Protein AF-A0A7S4PZ08-F1 (afdb_monomer_lite)

Sequence (245 aa):
EAKLDRAKHELSIAEAELERAQTQVVELDKQLQEAIRKKTLLEANAQAMKRRMDAANRLLNGLSGENARWTEDAKNFATRRLRLVGDVALACGFVTYCGPFNSEFRDRLNFELFLNDVHKRQLPASERVNLVEFLVDEGTIGEWSLQGLPNDDLSIQNGIMVTRSSRFPLMIDPQGQALTWIKSKESERISRDPVACVTTLSNKMLKDQLDSTMSQGLCLIIENVENSVDPILDPVLEKAVVKKG

Organism: NCBI:txid311494

Secondary structure (DSSP, 8-state):
-HHHHHHHHHHHHHHHHHHHHHHHHHHHHHHHHHHHHHHHHHHHHHHHHHHHHHHHHHHHHHHHHHHHHHHHHHHHHHHHHHHHHHHHHHHHHHHHHSTTS-HHHHHIIIIIIIHHHHHHTT----SS--HHHHH--HHHHHHHHHTT---SHHHHHHHHHHHH-SSPPPP--TTSHHHHHHHHHTHHHHHH-HHHHEEETT-TTHHHHHHHHHHHT---EEES--S---GGGHHHHTT------

pLDDT: mean 90.89, std 5.92, range [55.06, 97.0]

Foldseek 3Di:
DVVVVVVVVVVVVVVVVVVVVVVVVVVVVVVVVVVVVVVVVVVVVVVVVVVVVVVVVVVCVVCVVVVVVVVVVVVVVVLCVQQVVLLVQLLCCLLPPVQVDDPVVSCCCRQVNSLVVCVVVVRRHDNDDPSLVVQDDPVVLVVLVVLQQDNDPRSSSNVSSCVVPPFHDDDDCPPCRVVSSVCSVQVVLCVVPVPLAEEEQPDPCVVVSVVVCVVVVGHHDYPPDDDDDDCVCVCVRVVVDDDDD

InterPro domains:
  IPR024743 Dynein heavy chain, coiled coil stalk [PF12777] (2-109)
  IPR026983 Dynein heavy chain [PTHR10676] (1-244)
  IPR027417 P-loop containing nucleoside triphosphate hydrolase [G3DSA:3.40.50.300] (133-245)
  IPR035706 Dynein heavy chain, ATP-binding dynein motor region [PF12781] (143-244)

Radius of gyration: 43.52 Å; chains: 1; bounding box: 67×46×144 Å

Structure (mmCIF, N/CA/C/O backbone):
data_AF-A0A7S4PZ08-F1
#
_entry.id   AF-A0A7S4PZ08-F1
#
loop_
_atom_site.group_PDB
_atom_site.id
_atom_site.type_symbol
_atom_site.label_atom_id
_atom_site.label_alt_id
_atom_site.label_comp_id
_atom_site.label_asym_id
_atom_site.label_entity_id
_atom_site.label_seq_id
_atom_site.pdbx_PDB_ins_code
_atom_site.Cartn_x
_atom_site.Cartn_y
_atom_site.Cartn_z
_atom_site.occupancy
_atom_site.B_iso_or_equiv
_atom_site.auth_seq_id
_atom_site.auth_comp_id
_atom_site.auth_asym_id
_atom_site.auth_atom_id
_atom_site.pdbx_PDB_model_num
ATOM 1 N N . GLU A 1 1 ? -34.603 -11.349 116.285 1.00 55.06 1 GLU A N 1
ATOM 2 C CA . GLU A 1 1 ? -34.383 -12.338 115.204 1.00 55.06 1 GLU A CA 1
ATOM 3 C C . GLU A 1 1 ? -35.383 -12.203 114.055 1.00 55.06 1 GLU A C 1
ATOM 5 O O . GLU A 1 1 ? -34.948 -11.864 112.967 1.00 55.06 1 GLU A O 1
ATOM 10 N N . ALA A 1 2 ? -36.702 -12.278 114.274 1.00 65.25 2 ALA A N 1
ATOM 11 C CA . ALA A 1 2 ? -37.706 -12.255 113.189 1.00 65.25 2 ALA A CA 1
ATOM 12 C C . ALA A 1 2 ? -37.692 -11.041 112.217 1.00 65.25 2 ALA A C 1
ATOM 14 O O . ALA A 1 2 ? -38.070 -11.179 111.056 1.00 65.25 2 ALA A O 1
ATOM 15 N N . LYS A 1 3 ? -37.267 -9.843 112.656 1.00 65.75 3 LYS A N 1
ATOM 16 C CA . LYS A 1 3 ? -37.097 -8.665 111.770 1.00 65.75 3 LYS A CA 1
ATOM 17 C C . LYS A 1 3 ? -35.874 -8.780 110.850 1.00 65.75 3 LYS A C 1
ATOM 19 O O . LYS A 1 3 ? -35.902 -8.253 109.745 1.00 65.75 3 LYS A O 1
ATOM 24 N N . LEU A 1 4 ? -34.823 -9.460 111.310 1.00 69.25 4 LEU A N 1
ATOM 25 C CA . LEU A 1 4 ? -33.589 -9.666 110.554 1.00 69.25 4 LEU A CA 1
ATOM 26 C C . LEU A 1 4 ? -33.823 -10.678 109.423 1.00 69.25 4 LEU A C 1
ATOM 28 O O . LEU A 1 4 ? -33.353 -10.463 108.314 1.00 69.25 4 LEU A O 1
ATOM 32 N N . ASP A 1 5 ? -34.601 -11.731 109.684 1.00 73.62 5 ASP A N 1
ATOM 33 C CA . ASP A 1 5 ? -34.903 -12.763 108.684 1.00 73.62 5 ASP A CA 1
ATOM 34 C C . ASP A 1 5 ? -35.826 -12.263 107.567 1.00 73.62 5 ASP A C 1
ATOM 36 O O . ASP A 1 5 ? -35.613 -12.602 106.407 1.00 73.62 5 ASP A O 1
ATOM 40 N N . ARG A 1 6 ? -36.800 -11.393 107.875 1.00 75.44 6 ARG A N 1
ATOM 41 C CA . ARG A 1 6 ? -37.624 -10.744 106.836 1.00 75.44 6 ARG A CA 1
ATOM 42 C C . ARG A 1 6 ? -36.801 -9.823 105.939 1.00 75.44 6 ARG A C 1
ATOM 44 O O . ARG A 1 6 ? -36.918 -9.917 104.725 1.00 75.44 6 ARG A O 1
ATOM 51 N N . ALA A 1 7 ? -35.927 -9.003 106.525 1.00 75.19 7 ALA A N 1
ATOM 52 C CA . ALA A 1 7 ? -35.038 -8.129 105.762 1.00 75.19 7 ALA A CA 1
ATOM 53 C C . ALA A 1 7 ? -34.032 -8.926 104.909 1.00 75.19 7 ALA A C 1
ATOM 55 O O . ALA A 1 7 ? -33.753 -8.539 103.782 1.00 75.19 7 ALA A O 1
ATOM 56 N N . LYS A 1 8 ? -33.529 -10.069 105.404 1.00 77.81 8 LYS A N 1
ATOM 57 C CA . LYS A 1 8 ? -32.686 -10.995 104.623 1.00 77.81 8 LYS A CA 1
ATOM 58 C C . LYS A 1 8 ? -33.445 -11.660 103.471 1.00 77.81 8 LYS A C 1
ATOM 60 O O . LYS A 1 8 ? -32.866 -11.877 102.413 1.00 77.81 8 LYS A O 1
ATOM 65 N N . HIS A 1 9 ? -34.723 -11.983 103.665 1.00 80.25 9 HIS A N 1
ATOM 66 C CA . HIS A 1 9 ? -35.555 -12.568 102.616 1.00 80.25 9 HIS A CA 1
ATOM 67 C C . HIS A 1 9 ? -35.897 -11.550 101.517 1.00 80.25 9 HIS A C 1
ATOM 69 O O . HIS A 1 9 ? -35.754 -11.861 100.340 1.00 80.25 9 HIS A O 1
ATOM 75 N N . GLU A 1 10 ? -36.272 -10.323 101.890 1.00 80.38 10 GLU A N 1
ATOM 76 C CA . GLU A 1 10 ? -36.488 -9.222 100.939 1.00 80.38 10 GLU A CA 1
ATOM 77 C C . GLU A 1 10 ? -35.202 -8.852 100.186 1.00 80.38 10 GLU A C 1
ATOM 79 O O . GLU A 1 10 ? -35.250 -8.646 98.975 1.00 80.38 10 GLU A O 1
ATOM 84 N N . LEU A 1 11 ? -34.049 -8.849 100.868 1.00 79.12 11 LEU A N 1
ATOM 85 C CA . LEU A 1 11 ? -32.740 -8.657 100.239 1.00 79.12 11 LEU A CA 1
ATOM 86 C C . LEU A 1 11 ? -32.467 -9.740 99.184 1.00 79.12 11 LEU A C 1
ATOM 88 O O . LEU A 1 11 ? -32.119 -9.409 98.060 1.00 79.12 11 LEU A O 1
ATOM 92 N N . SER A 1 12 ? -32.708 -11.013 99.510 1.00 82.81 12 SER A N 1
ATOM 93 C CA . SER A 1 12 ? -32.503 -12.132 98.581 1.00 82.81 12 SER A CA 1
ATOM 94 C C . SER A 1 12 ? -33.414 -12.068 97.348 1.00 82.81 12 SER A C 1
ATOM 96 O O . SER A 1 12 ? -32.988 -12.430 96.252 1.00 82.81 12 SER A O 1
ATOM 98 N N . ILE A 1 13 ? -34.657 -11.596 97.498 1.00 84.25 13 ILE A N 1
ATOM 99 C CA . ILE A 1 13 ? -35.584 -11.404 96.372 1.00 84.25 13 ILE A CA 1
ATOM 100 C C . ILE A 1 13 ? -35.108 -10.252 95.479 1.00 84.25 13 ILE A C 1
ATOM 102 O O . ILE A 1 13 ? -35.054 -10.411 94.260 1.00 84.25 13 ILE A O 1
ATOM 106 N N . ALA A 1 14 ? -34.721 -9.121 96.074 1.00 81.69 14 ALA A N 1
ATOM 107 C CA . ALA A 1 14 ? -34.202 -7.972 95.337 1.00 81.69 14 ALA A CA 1
ATOM 108 C C . ALA A 1 14 ? -32.870 -8.288 94.629 1.00 81.69 14 ALA A C 1
ATOM 110 O O . ALA A 1 14 ? -32.665 -7.862 93.495 1.00 81.69 14 ALA A O 1
ATOM 111 N N . GLU A 1 15 ? -31.988 -9.077 95.252 1.00 83.25 15 GLU A N 1
ATOM 112 C CA . GLU A 1 15 ? -30.747 -9.580 94.647 1.00 83.25 15 GLU A CA 1
ATOM 113 C C . GLU A 1 15 ? -31.035 -10.499 93.449 1.00 83.25 15 GLU A C 1
ATOM 115 O O . GLU A 1 15 ? -30.414 -10.344 92.399 1.00 83.25 15 GLU A O 1
ATOM 120 N N . ALA A 1 16 ? -32.028 -11.390 93.548 1.00 85.81 16 ALA A N 1
ATOM 121 C CA . ALA A 1 16 ? -32.428 -12.264 92.443 1.00 85.81 16 ALA A CA 1
ATOM 122 C C . ALA A 1 16 ? -33.079 -11.499 91.271 1.00 85.81 16 ALA A C 1
ATOM 124 O O . ALA A 1 16 ? -32.899 -11.861 90.104 1.00 85.81 16 ALA A O 1
ATOM 125 N N . GLU A 1 17 ? -33.841 -10.436 91.550 1.00 84.94 17 GLU A N 1
ATOM 126 C CA . GLU A 1 17 ? -34.373 -9.541 90.514 1.00 84.94 17 GLU A CA 1
ATOM 127 C C . GLU A 1 17 ? -33.269 -8.713 89.850 1.00 84.94 17 GLU A C 1
ATOM 129 O O . GLU A 1 17 ? -33.262 -8.580 88.622 1.00 84.94 17 GLU A O 1
ATOM 134 N N . LEU A 1 18 ? -32.305 -8.219 90.634 1.00 84.44 18 LEU A N 1
ATOM 135 C CA . LEU A 1 18 ? -31.128 -7.514 90.130 1.00 84.44 18 LEU A CA 1
ATOM 136 C C . LEU A 1 18 ? -30.304 -8.418 89.203 1.00 84.44 18 LEU A C 1
ATOM 138 O O . LEU A 1 18 ? -29.921 -7.987 88.118 1.00 84.44 18 LEU A O 1
ATOM 142 N N . GLU A 1 19 ? -30.092 -9.677 89.588 1.00 87.50 19 GLU A N 1
ATOM 143 C CA . GLU A 1 19 ? -29.338 -10.658 88.804 1.00 87.50 19 GLU A CA 1
ATOM 144 C C . GLU A 1 19 ? -30.058 -11.011 87.488 1.00 87.50 19 GLU A C 1
ATOM 146 O O . GLU A 1 19 ? -29.435 -11.065 86.422 1.00 87.50 19 GLU A O 1
ATOM 151 N N . ARG A 1 20 ? -31.393 -11.154 87.503 1.00 87.19 20 ARG A N 1
ATOM 152 C CA . ARG A 1 20 ? -32.193 -11.324 86.270 1.00 87.19 20 ARG A CA 1
ATOM 153 C C . ARG A 1 20 ? -32.109 -10.115 85.349 1.00 87.19 20 ARG A C 1
ATOM 155 O O . ARG A 1 20 ? -31.928 -10.288 84.142 1.00 87.19 20 ARG A O 1
ATOM 162 N N . ALA A 1 21 ? -32.244 -8.910 85.898 1.00 85.19 21 ALA A N 1
ATOM 163 C CA . ALA A 1 21 ? -32.142 -7.676 85.130 1.00 85.19 21 ALA A CA 1
ATOM 164 C C . ALA A 1 21 ? -30.733 -7.517 84.535 1.00 85.19 21 ALA A C 1
ATOM 166 O O . ALA A 1 21 ? -30.601 -7.212 83.353 1.00 85.19 21 ALA A O 1
ATOM 167 N N . GLN A 1 22 ? -29.680 -7.813 85.303 1.00 85.06 22 GLN A N 1
ATOM 168 C CA . GLN A 1 22 ? -28.294 -7.819 84.823 1.00 85.06 22 GLN A CA 1
ATOM 169 C C . GLN A 1 22 ? -28.082 -8.837 83.698 1.00 85.06 22 GLN A C 1
ATOM 171 O O . GLN A 1 22 ? -27.478 -8.504 82.681 1.00 85.06 22 GLN A O 1
ATOM 176 N N . THR A 1 23 ? -28.639 -10.042 83.825 1.00 89.62 23 THR A N 1
ATOM 177 C CA . THR A 1 23 ? -28.560 -11.074 82.779 1.00 89.62 23 THR A CA 1
ATOM 178 C C . THR A 1 23 ? -29.266 -10.628 81.493 1.00 89.62 23 THR A C 1
ATOM 180 O O . THR A 1 23 ? -28.730 -10.805 80.399 1.00 89.62 23 THR A O 1
ATOM 183 N N . GLN A 1 24 ? -30.439 -9.990 81.603 1.00 89.81 24 GLN A N 1
ATOM 184 C CA . GLN A 1 24 ? -31.142 -9.413 80.450 1.00 89.81 24 GLN A CA 1
ATOM 185 C C . GLN A 1 24 ? -30.365 -8.271 79.796 1.00 89.81 24 GLN A C 1
ATOM 187 O O . GLN A 1 24 ? -30.328 -8.194 78.570 1.00 89.81 24 GLN A O 1
ATOM 192 N N . VAL A 1 25 ? -29.731 -7.402 80.586 1.00 90.44 25 VAL A N 1
ATOM 193 C CA . VAL A 1 25 ? -28.894 -6.314 80.064 1.00 90.44 25 VAL A CA 1
ATOM 194 C C . VAL A 1 25 ? -27.705 -6.875 79.283 1.00 90.44 25 VAL A C 1
ATOM 196 O O . VAL A 1 25 ? -27.426 -6.387 78.194 1.00 90.44 25 VAL A O 1
ATOM 199 N N . VAL A 1 26 ? -27.050 -7.929 79.782 1.00 92.25 26 VAL A N 1
ATOM 200 C CA . VAL A 1 26 ? -25.928 -8.586 79.086 1.00 92.25 26 VAL A CA 1
ATOM 201 C C . VAL A 1 26 ? -26.373 -9.221 77.764 1.00 92.25 26 VAL A C 1
ATOM 203 O O . VAL A 1 26 ? -25.689 -9.081 76.751 1.00 92.25 26 VAL A O 1
ATOM 206 N N . GLU A 1 27 ? -27.526 -9.892 77.742 1.00 92.44 27 GLU A N 1
ATOM 207 C CA . GLU A 1 27 ? -28.056 -10.500 76.515 1.00 92.44 27 GLU A CA 1
ATOM 208 C C . GLU A 1 27 ? -28.482 -9.439 75.485 1.00 92.44 27 GLU A C 1
ATOM 210 O O . GLU A 1 27 ? -28.165 -9.558 74.300 1.00 92.44 27 GLU A O 1
ATOM 215 N N . LEU A 1 28 ? -29.141 -8.363 75.925 1.00 91.69 28 LEU A N 1
ATOM 216 C CA . LEU A 1 28 ? -29.507 -7.241 75.057 1.00 91.69 28 LEU A CA 1
ATOM 217 C C . LEU A 1 28 ? -28.276 -6.503 74.520 1.00 91.69 28 LEU A C 1
ATOM 219 O O . LEU A 1 28 ? -28.266 -6.134 73.347 1.00 91.69 28 LEU A O 1
ATOM 223 N N . ASP A 1 29 ? -27.230 -6.325 75.331 1.00 92.00 29 ASP A N 1
ATOM 224 C CA . ASP A 1 29 ? -25.968 -5.729 74.882 1.00 92.00 29 ASP A CA 1
ATOM 225 C C . ASP A 1 29 ? -25.295 -6.611 73.822 1.00 92.00 29 ASP A C 1
ATOM 227 O O . ASP A 1 29 ? -24.896 -6.125 72.764 1.00 92.00 29 ASP A O 1
ATOM 231 N N . LYS A 1 30 ? -25.282 -7.934 74.015 1.00 94.38 30 LYS A N 1
ATOM 232 C CA . LYS A 1 30 ? -24.773 -8.879 73.011 1.00 94.38 30 LYS A CA 1
ATOM 233 C C . LYS A 1 30 ? -25.544 -8.790 71.689 1.00 94.38 30 LYS A C 1
ATOM 235 O O . LYS A 1 30 ? -24.930 -8.712 70.622 1.00 94.38 30 LYS A O 1
ATOM 240 N N . GLN A 1 31 ? -26.876 -8.761 71.742 1.00 92.56 31 GLN A N 1
ATOM 241 C CA . GLN A 1 31 ? -27.723 -8.617 70.552 1.00 92.56 31 GLN A CA 1
ATOM 242 C C . GLN A 1 31 ? -27.520 -7.261 69.864 1.00 92.56 31 GLN A C 1
ATOM 244 O O . GLN A 1 31 ? -27.467 -7.193 68.633 1.00 92.56 31 GLN A O 1
ATOM 249 N N . LEU A 1 32 ? -27.348 -6.191 70.643 1.00 93.38 32 LEU A N 1
ATOM 250 C CA . LEU A 1 32 ? -27.043 -4.859 70.135 1.00 93.38 32 LEU A CA 1
ATOM 251 C C . LEU A 1 32 ? -25.688 -4.839 69.416 1.00 93.38 32 LEU A C 1
ATOM 253 O O . LEU A 1 32 ? -25.607 -4.342 68.293 1.00 93.38 32 LEU A O 1
ATOM 257 N N . GLN A 1 33 ? -24.645 -5.432 70.000 1.00 93.69 33 GLN A N 1
ATOM 258 C CA . GLN A 1 33 ? -23.321 -5.542 69.378 1.00 93.69 33 GLN A CA 1
ATOM 259 C C . GLN A 1 33 ? -23.367 -6.355 68.075 1.00 93.69 33 GLN A C 1
ATOM 261 O O . GLN A 1 33 ? -22.777 -5.954 67.066 1.00 93.69 33 GLN A O 1
ATOM 266 N N . GLU A 1 34 ? -24.116 -7.462 68.040 1.00 94.69 34 GLU A N 1
ATOM 267 C CA . GLU A 1 34 ? -24.325 -8.233 66.809 1.00 94.69 34 GLU A CA 1
ATOM 268 C C . GLU A 1 34 ? -25.072 -7.433 65.735 1.00 94.69 34 GLU A C 1
ATOM 270 O O . GLU A 1 34 ? -24.695 -7.474 64.558 1.00 94.69 34 GLU A O 1
ATOM 275 N N . ALA A 1 35 ? -26.114 -6.689 66.114 1.00 93.81 35 ALA A N 1
ATOM 276 C CA . ALA A 1 35 ? -26.872 -5.842 65.200 1.00 93.81 35 ALA A CA 1
ATOM 277 C C . ALA A 1 35 ? -26.014 -4.694 64.646 1.00 93.81 35 ALA A C 1
ATOM 279 O O . ALA A 1 35 ? -26.038 -4.440 63.439 1.00 93.81 35 ALA A O 1
ATOM 280 N N . ILE A 1 36 ? -25.198 -4.053 65.490 1.00 94.75 36 ILE A N 1
ATOM 281 C CA . ILE A 1 36 ? -24.239 -3.019 65.081 1.00 94.75 36 ILE A CA 1
ATOM 282 C C . ILE A 1 36 ? -23.218 -3.605 64.106 1.00 94.75 36 ILE A C 1
ATOM 284 O O . ILE A 1 36 ? -22.987 -3.022 63.048 1.00 94.75 36 ILE A O 1
ATOM 288 N N . ARG A 1 37 ? -22.657 -4.784 64.395 1.00 95.06 37 ARG A N 1
ATOM 289 C CA . ARG A 1 37 ? -21.711 -5.459 63.495 1.00 95.06 37 ARG A CA 1
ATOM 290 C C . ARG A 1 37 ? -22.343 -5.807 62.143 1.00 95.06 37 ARG A C 1
ATOM 292 O O . ARG A 1 37 ? -21.705 -5.648 61.104 1.00 95.06 37 ARG A O 1
ATOM 299 N N . LYS A 1 38 ? -23.588 -6.290 62.131 1.00 94.56 38 LYS A N 1
ATOM 300 C CA . LYS A 1 38 ? -24.319 -6.573 60.883 1.00 94.56 38 LYS A CA 1
ATOM 301 C C . LYS A 1 38 ? -24.577 -5.290 60.094 1.00 94.56 38 LYS A C 1
ATOM 303 O O . LYS A 1 38 ? -24.355 -5.273 58.885 1.00 94.56 38 LYS A O 1
ATOM 308 N N . LYS A 1 39 ? -24.987 -4.213 60.770 1.00 95.31 39 LYS A N 1
ATOM 309 C CA . LYS A 1 39 ? -25.207 -2.898 60.159 1.00 95.31 39 LYS A CA 1
ATOM 310 C C . LYS A 1 39 ? -23.927 -2.356 59.518 1.00 95.31 39 LYS A C 1
ATOM 312 O O . LYS A 1 39 ? -23.956 -2.006 58.343 1.00 95.31 39 LYS A O 1
ATOM 317 N N . THR A 1 40 ? -22.807 -2.341 60.241 1.00 94.69 40 THR A N 1
ATOM 318 C CA . THR A 1 40 ? -21.534 -1.811 59.721 1.00 94.69 40 THR A CA 1
ATOM 319 C C . THR A 1 40 ? -21.012 -2.624 58.538 1.00 94.69 40 THR A C 1
ATOM 321 O O . THR A 1 40 ? -20.528 -2.049 57.564 1.00 94.69 40 THR A O 1
ATOM 324 N N . LEU A 1 41 ? -21.170 -3.952 58.565 1.00 95.62 41 LEU A N 1
ATOM 325 C CA . LEU A 1 41 ? -20.824 -4.814 57.432 1.00 95.62 41 LEU A CA 1
ATOM 326 C C . LEU A 1 41 ? -21.678 -4.504 56.193 1.00 95.62 41 LEU A C 1
ATOM 328 O O . LEU A 1 41 ? -21.150 -4.413 55.084 1.00 95.62 41 LEU A O 1
ATOM 332 N N . LEU A 1 42 ? -22.991 -4.334 56.368 1.00 95.19 42 LEU A N 1
ATOM 333 C CA . LEU A 1 42 ? -23.899 -3.983 55.276 1.00 95.19 42 LEU A CA 1
ATOM 334 C C . LEU A 1 42 ? -23.579 -2.602 54.696 1.00 95.19 42 LEU A C 1
ATOM 336 O O . LEU A 1 42 ? -23.539 -2.454 53.476 1.00 95.19 42 LEU A O 1
ATOM 340 N N . GLU A 1 43 ? -23.288 -1.615 55.544 1.00 95.25 43 GLU A N 1
ATOM 341 C CA . GLU A 1 43 ? -22.875 -0.275 55.116 1.00 95.25 43 GLU A CA 1
ATOM 342 C C . GLU A 1 43 ? -21.558 -0.313 54.328 1.00 95.25 43 GLU A C 1
ATOM 344 O O . GLU A 1 43 ? -21.462 0.293 53.258 1.00 95.25 43 GLU A O 1
ATOM 349 N N . ALA A 1 44 ? -20.565 -1.078 54.795 1.00 95.38 44 ALA A N 1
ATOM 350 C CA . ALA A 1 44 ? -19.300 -1.261 54.086 1.00 95.38 44 ALA A CA 1
ATOM 351 C C . ALA A 1 44 ? -19.501 -1.932 52.716 1.00 95.38 44 ALA A C 1
ATOM 353 O O . ALA A 1 44 ? -18.955 -1.472 51.709 1.00 95.38 44 ALA A O 1
ATOM 354 N N . ASN A 1 45 ? -20.336 -2.974 52.651 1.00 94.94 45 ASN A N 1
ATOM 355 C CA . ASN A 1 45 ? -20.671 -3.657 51.401 1.00 94.94 45 ASN A CA 1
ATOM 356 C C . ASN A 1 45 ? -21.419 -2.738 50.426 1.00 94.94 45 ASN A C 1
ATOM 358 O O . ASN A 1 45 ? -21.104 -2.722 49.235 1.00 94.94 45 ASN A O 1
ATOM 362 N N . ALA A 1 46 ? -22.364 -1.935 50.920 1.00 95.94 46 ALA A N 1
ATOM 363 C CA . ALA A 1 46 ? -23.092 -0.963 50.112 1.00 95.94 46 ALA A CA 1
ATOM 364 C C . ALA A 1 46 ? -22.152 0.108 49.537 1.00 95.94 46 ALA A C 1
ATOM 366 O O . ALA A 1 46 ? -22.219 0.424 48.348 1.00 95.94 46 ALA A O 1
ATOM 367 N N . GLN A 1 47 ? -21.216 0.621 50.343 1.00 95.56 47 GLN A N 1
ATOM 368 C CA . GLN A 1 47 ? -20.203 1.566 49.866 1.00 95.56 47 GLN A CA 1
ATOM 369 C C . GLN A 1 47 ? -19.267 0.936 48.827 1.00 95.56 47 GLN A C 1
ATOM 371 O O . GLN A 1 47 ? -18.968 1.568 47.812 1.00 95.56 47 GLN A O 1
ATOM 376 N N . ALA A 1 48 ? -18.823 -0.306 49.039 1.00 95.38 48 ALA A N 1
ATOM 377 C CA . ALA A 1 48 ? -17.987 -1.022 48.080 1.00 95.38 48 ALA A CA 1
ATOM 378 C C . ALA A 1 48 ? -18.720 -1.259 46.748 1.00 95.38 48 ALA A C 1
ATOM 380 O O . ALA A 1 48 ? -18.145 -1.048 45.677 1.00 95.38 48 ALA A O 1
ATOM 381 N N . MET A 1 49 ? -20.000 -1.637 46.802 1.00 95.00 49 MET A N 1
ATOM 382 C CA . MET A 1 49 ? -20.844 -1.807 45.619 1.00 95.00 49 MET A CA 1
ATOM 383 C C . MET A 1 49 ? -21.045 -0.484 44.878 1.00 95.00 49 MET A C 1
ATOM 385 O O . MET A 1 49 ? -20.884 -0.452 43.661 1.00 95.00 49 MET A O 1
ATOM 389 N N . LYS A 1 50 ? -21.300 0.616 45.597 1.00 96.00 50 LYS A N 1
ATOM 390 C CA . LYS A 1 50 ? -21.416 1.953 45.001 1.00 96.00 50 LYS A CA 1
ATOM 391 C C . LYS A 1 50 ? -20.144 2.347 44.249 1.00 96.00 50 LYS A C 1
ATOM 393 O O . LYS A 1 50 ? -20.221 2.727 43.089 1.00 96.00 50 LYS A O 1
ATOM 398 N N . ARG A 1 51 ? -18.965 2.156 44.856 1.00 95.75 51 ARG A N 1
ATOM 399 C CA . ARG A 1 51 ? -17.676 2.424 44.188 1.00 95.75 51 ARG A CA 1
ATOM 400 C C . ARG A 1 51 ? -17.490 1.581 42.924 1.00 95.75 51 ARG A C 1
ATOM 402 O O . ARG A 1 51 ? -17.010 2.096 41.919 1.00 95.75 51 ARG A O 1
ATOM 409 N N . ARG A 1 52 ? -17.871 0.297 42.961 1.00 95.75 52 ARG A N 1
ATOM 410 C CA . ARG A 1 52 ? -17.832 -0.581 41.777 1.00 95.75 52 ARG A CA 1
ATOM 411 C C . ARG A 1 52 ? -18.790 -0.108 40.687 1.00 95.75 52 ARG A C 1
ATOM 413 O O . ARG A 1 52 ? -18.403 -0.091 39.524 1.00 95.75 52 ARG A O 1
ATOM 420 N N . MET A 1 53 ? -20.002 0.298 41.056 1.00 96.06 53 MET A N 1
ATOM 421 C CA . MET A 1 53 ? -20.994 0.823 40.120 1.00 96.06 53 MET A CA 1
ATOM 422 C C . MET A 1 53 ? -20.514 2.126 39.472 1.00 96.06 53 MET A C 1
ATOM 424 O O . MET A 1 53 ? -20.588 2.264 38.255 1.00 96.06 53 MET A O 1
ATOM 428 N N . ASP A 1 54 ? -19.951 3.046 40.257 1.00 95.44 54 ASP A N 1
ATOM 429 C CA . ASP A 1 54 ? -19.399 4.304 39.749 1.00 95.44 54 ASP A CA 1
ATOM 430 C C . ASP A 1 54 ? -18.237 4.054 38.774 1.00 95.44 54 ASP A C 1
ATOM 432 O O . ASP A 1 54 ? -18.159 4.688 37.721 1.00 95.44 54 ASP A O 1
ATOM 436 N N . ALA A 1 55 ? -17.353 3.098 39.084 1.00 94.25 55 ALA A N 1
ATOM 437 C CA . ALA A 1 55 ? -16.269 2.698 38.189 1.00 94.25 55 ALA A CA 1
ATOM 438 C C . ALA A 1 55 ? -16.793 2.073 36.884 1.00 94.25 55 ALA A C 1
ATOM 440 O O . ALA A 1 55 ? -16.329 2.439 35.804 1.00 94.25 55 ALA A O 1
ATOM 441 N N . ALA A 1 56 ? -17.788 1.185 36.969 1.00 95.00 56 ALA A N 1
ATOM 442 C CA . ALA A 1 56 ? -18.418 0.573 35.801 1.00 95.00 56 ALA A CA 1
ATOM 443 C C . ALA A 1 56 ? -19.119 1.616 34.917 1.00 95.00 56 ALA A C 1
ATOM 445 O O . ALA A 1 56 ? -18.949 1.594 33.703 1.00 95.00 56 ALA A O 1
ATOM 446 N N . ASN A 1 57 ? -19.833 2.575 35.512 1.00 92.81 57 ASN A N 1
ATOM 447 C CA . ASN A 1 57 ? -20.484 3.660 34.778 1.00 92.81 57 ASN A CA 1
ATOM 448 C C . ASN A 1 57 ? -19.475 4.564 34.067 1.00 92.81 57 ASN A C 1
ATOM 450 O O . ASN A 1 57 ? -19.695 4.940 32.920 1.00 92.81 57 ASN A O 1
ATOM 454 N N . ARG A 1 58 ? -18.347 4.896 34.710 1.00 91.31 58 ARG A N 1
ATOM 455 C CA . ARG A 1 58 ? -17.269 5.654 34.051 1.00 91.31 58 ARG A CA 1
ATOM 456 C C . ARG A 1 58 ? -16.713 4.905 32.845 1.00 91.31 58 ARG A C 1
ATOM 458 O O . ARG A 1 58 ? -16.507 5.521 31.806 1.00 91.31 58 ARG A O 1
ATOM 465 N N . LEU A 1 59 ? -16.509 3.596 32.978 1.00 92.56 59 LEU A N 1
ATOM 466 C CA . LEU A 1 59 ? -16.017 2.756 31.891 1.00 92.56 59 LEU A CA 1
ATOM 467 C C . LEU A 1 59 ? -17.041 2.670 30.752 1.00 92.56 59 LEU A C 1
ATOM 469 O O . LEU A 1 59 ? -16.691 2.934 29.609 1.00 92.56 59 LEU A O 1
ATOM 473 N N . LEU A 1 60 ? -18.313 2.403 31.057 1.00 91.50 60 LEU A N 1
ATOM 474 C CA . LEU A 1 60 ? -19.393 2.379 30.064 1.00 91.50 60 LEU A CA 1
ATOM 475 C C . LEU A 1 60 ? -19.524 3.711 29.321 1.00 91.50 60 LEU A C 1
ATOM 477 O O . LEU A 1 60 ? -19.641 3.721 28.100 1.00 91.50 60 LEU A O 1
ATOM 481 N N . ASN A 1 61 ? -19.456 4.833 30.038 1.00 90.50 61 ASN A N 1
ATOM 482 C CA . ASN A 1 61 ? -19.526 6.156 29.426 1.00 90.50 61 ASN A CA 1
ATOM 483 C C . ASN A 1 61 ? -18.299 6.450 28.552 1.00 90.50 61 ASN A C 1
ATOM 485 O O . ASN A 1 61 ? -18.456 7.016 27.474 1.00 90.50 61 ASN A O 1
ATOM 489 N N . GLY A 1 62 ? -17.103 6.029 28.979 1.00 90.12 62 GLY A N 1
ATOM 490 C CA . GLY A 1 62 ? -15.886 6.130 28.170 1.00 90.12 62 GLY A CA 1
ATOM 491 C C . GLY A 1 62 ? -15.959 5.297 26.887 1.00 90.12 62 GLY A C 1
ATOM 492 O O . GLY A 1 62 ? -15.577 5.776 25.824 1.00 90.12 62 GLY A O 1
ATOM 493 N N . LEU A 1 63 ? -16.521 4.087 26.967 1.00 92.56 63 LEU A N 1
ATOM 494 C CA . LEU A 1 63 ? -16.651 3.170 25.829 1.00 92.56 63 LEU A CA 1
ATOM 495 C C . LEU A 1 63 ? -17.853 3.478 24.926 1.00 92.56 63 LEU A C 1
ATOM 497 O O . LEU A 1 63 ? -17.889 3.018 23.790 1.00 92.56 63 LEU A O 1
ATOM 501 N N . SER A 1 64 ? -18.845 4.238 25.391 1.00 91.50 64 SER A N 1
ATOM 502 C CA . SER A 1 64 ? -20.053 4.543 24.611 1.00 91.50 64 SER A CA 1
ATOM 503 C C . SER A 1 64 ? -19.724 5.289 23.311 1.00 91.50 64 SER A C 1
ATOM 505 O O . SER A 1 64 ? -20.240 4.945 22.245 1.00 91.50 64 SER A O 1
ATOM 507 N N . GLY A 1 65 ? -18.798 6.254 23.375 1.00 90.69 65 GLY A N 1
ATOM 508 C CA . GLY A 1 65 ? -18.315 6.971 22.192 1.00 90.69 65 GLY A CA 1
ATOM 509 C C . GLY A 1 65 ? -17.549 6.065 21.225 1.00 90.69 65 GLY A C 1
ATOM 510 O O . GLY A 1 65 ? -17.756 6.138 20.015 1.00 90.69 65 GLY A O 1
ATOM 511 N N . GLU A 1 66 ? -16.716 5.162 21.751 1.00 91.50 66 GLU A N 1
ATOM 512 C CA . GLU A 1 66 ? -15.991 4.184 20.932 1.00 91.50 66 GLU A CA 1
ATOM 513 C C . GLU A 1 66 ? -16.939 3.190 20.263 1.00 91.50 66 GLU A C 1
ATOM 515 O O . GLU A 1 66 ? -16.787 2.913 19.078 1.00 91.50 66 GLU A O 1
ATOM 520 N N . ASN A 1 67 ? -17.959 2.717 20.981 1.00 92.19 67 ASN A N 1
ATOM 521 C CA . ASN A 1 67 ? -18.976 1.823 20.442 1.00 92.19 67 ASN A CA 1
ATOM 522 C C . ASN A 1 67 ? -19.752 2.478 19.290 1.00 92.19 67 ASN A C 1
ATOM 524 O O . ASN A 1 67 ? -19.962 1.851 18.251 1.00 92.19 67 ASN A O 1
ATOM 528 N N . ALA A 1 68 ? -20.143 3.749 19.439 1.00 93.88 68 ALA A N 1
ATOM 529 C CA . ALA A 1 68 ? -20.789 4.498 18.365 1.00 93.88 68 ALA A CA 1
ATOM 530 C C . ALA A 1 68 ? -19.872 4.622 17.137 1.00 93.88 68 ALA A C 1
ATOM 532 O O . ALA A 1 68 ? -20.292 4.276 16.031 1.00 93.88 68 ALA A O 1
ATOM 533 N N . ARG A 1 69 ? -18.607 5.018 17.344 1.00 94.88 69 ARG A N 1
ATOM 534 C 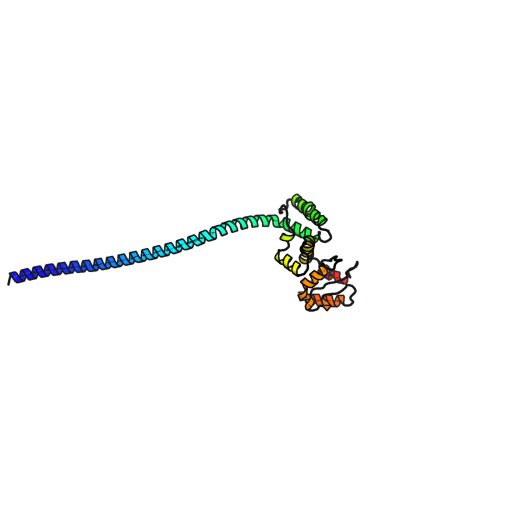CA . ARG A 1 69 ? -17.608 5.139 16.273 1.00 94.88 69 ARG A CA 1
ATOM 535 C C . ARG A 1 69 ? -17.371 3.808 15.561 1.00 94.88 69 ARG A C 1
ATOM 537 O O . ARG A 1 69 ? -17.480 3.748 14.346 1.00 94.88 69 ARG A O 1
ATOM 544 N N . TRP A 1 70 ? -17.127 2.720 16.290 1.00 95.38 70 TRP A N 1
ATOM 545 C CA . TRP A 1 70 ? -16.913 1.401 15.688 1.00 95.38 70 TRP A CA 1
ATOM 546 C C . TRP A 1 70 ? -18.152 0.878 14.964 1.00 95.38 70 TRP A C 1
ATOM 548 O O . TRP A 1 70 ? -18.028 0.192 13.952 1.00 95.38 70 TRP A O 1
ATOM 558 N N . THR A 1 71 ? -19.349 1.209 15.451 1.00 95.31 71 THR A N 1
ATOM 559 C CA . THR A 1 71 ? -20.600 0.864 14.765 1.00 95.31 71 THR A CA 1
ATOM 560 C C . THR A 1 71 ? -20.732 1.618 13.441 1.00 95.31 71 THR A C 1
ATOM 562 O O . THR A 1 71 ? -21.183 1.045 12.447 1.00 95.31 71 THR A O 1
ATOM 565 N N . GLU A 1 72 ? -20.344 2.892 13.406 1.00 95.75 72 GLU A N 1
ATOM 566 C CA . GLU A 1 72 ? -20.290 3.690 12.181 1.00 95.75 72 GLU A CA 1
ATOM 567 C C . GLU A 1 72 ? -19.215 3.170 11.218 1.00 95.75 72 GLU A C 1
ATOM 569 O O . GLU A 1 72 ? -19.517 2.884 10.058 1.00 95.75 72 GLU A O 1
ATOM 574 N N . ASP A 1 73 ? -18.004 2.921 11.715 1.00 95.00 73 ASP A N 1
ATOM 575 C CA . ASP A 1 73 ? -16.907 2.338 10.946 1.00 95.00 73 ASP A CA 1
ATOM 576 C C . ASP A 1 73 ? -17.313 0.991 10.342 1.00 95.00 73 ASP A C 1
ATOM 578 O O . ASP A 1 73 ? -17.084 0.747 9.160 1.00 95.00 73 ASP A O 1
ATOM 582 N N . ALA A 1 74 ? -17.998 0.128 11.099 1.00 95.19 74 ALA A N 1
ATOM 583 C CA . ALA A 1 74 ? -18.492 -1.156 10.605 1.00 95.19 74 ALA A CA 1
ATOM 584 C C . ALA A 1 74 ? -19.468 -0.998 9.424 1.00 95.19 74 ALA A C 1
ATOM 586 O O . ALA A 1 74 ? -19.393 -1.758 8.451 1.00 95.19 74 ALA A O 1
ATOM 587 N N . LYS A 1 75 ? -20.359 0.003 9.465 1.00 94.81 75 LYS A N 1
ATOM 588 C CA . LYS A 1 75 ? -21.261 0.324 8.343 1.00 94.81 75 LYS A CA 1
ATOM 589 C C . LYS A 1 75 ? -20.488 0.867 7.140 1.00 94.81 75 LYS A C 1
ATOM 591 O O . LYS A 1 75 ? -20.747 0.460 6.002 1.00 94.81 75 LYS A O 1
ATOM 596 N N . ASN A 1 76 ? -19.507 1.732 7.384 1.00 93.50 76 ASN A N 1
ATOM 597 C CA . ASN A 1 76 ? -18.639 2.282 6.346 1.00 93.50 76 ASN A CA 1
ATOM 598 C C . ASN A 1 76 ? -17.813 1.178 5.671 1.00 93.50 76 ASN A C 1
ATOM 600 O O . ASN A 1 76 ? -17.755 1.116 4.443 1.00 93.50 76 ASN A O 1
ATOM 604 N N . PHE A 1 77 ? -17.267 0.232 6.440 1.00 93.50 77 PHE A N 1
ATOM 605 C CA . PHE A 1 77 ? -16.554 -0.932 5.916 1.00 93.50 77 PHE A CA 1
ATOM 606 C C . PHE A 1 77 ? -17.452 -1.846 5.090 1.00 93.50 77 PHE A C 1
ATOM 608 O O . PHE A 1 77 ? -17.024 -2.317 4.036 1.00 93.50 77 PHE A O 1
ATOM 615 N N . ALA A 1 78 ? -18.696 -2.081 5.516 1.00 93.12 78 ALA A N 1
ATOM 616 C CA . ALA A 1 78 ? -19.646 -2.862 4.727 1.00 93.12 78 ALA A CA 1
ATOM 617 C C . ALA A 1 78 ? -19.898 -2.219 3.351 1.00 93.12 78 ALA A C 1
ATOM 619 O O . ALA A 1 78 ? -19.890 -2.918 2.337 1.00 93.12 78 ALA A O 1
ATOM 620 N N . THR A 1 79 ? -20.036 -0.892 3.310 1.00 91.25 79 THR A N 1
ATOM 621 C CA . THR A 1 79 ? -20.221 -0.126 2.067 1.00 91.25 79 THR A CA 1
ATOM 622 C C . THR A 1 79 ? -18.960 -0.140 1.200 1.00 91.25 79 THR A C 1
ATOM 624 O O . THR A 1 79 ? -19.032 -0.421 0.002 1.00 91.25 79 THR A O 1
ATOM 627 N N . ARG A 1 80 ? -17.784 0.089 1.799 1.00 91.25 80 ARG A N 1
ATOM 628 C CA . ARG A 1 80 ? -16.489 0.062 1.103 1.00 91.25 80 ARG A CA 1
ATOM 629 C C . ARG A 1 80 ? -16.195 -1.315 0.515 1.00 91.25 80 ARG A C 1
ATOM 631 O O . ARG A 1 80 ? -15.723 -1.403 -0.609 1.00 91.25 80 ARG A O 1
ATOM 638 N N . ARG A 1 81 ? -16.545 -2.392 1.223 1.00 92.88 81 ARG A N 1
ATOM 639 C CA . ARG A 1 81 ? -16.390 -3.771 0.738 1.00 92.88 81 ARG A CA 1
ATOM 640 C C . ARG A 1 81 ? -17.201 -4.041 -0.529 1.00 92.88 81 ARG A C 1
ATOM 642 O O . ARG A 1 81 ? -16.718 -4.763 -1.391 1.00 92.88 81 ARG A O 1
ATOM 649 N N . LEU A 1 82 ? -18.401 -3.472 -0.651 1.00 92.56 82 LEU A N 1
ATOM 650 C CA . LEU A 1 82 ? -19.211 -3.614 -1.866 1.00 92.56 82 LEU A CA 1
ATOM 651 C C . LEU A 1 82 ? -18.570 -2.888 -3.056 1.00 92.56 82 LEU A C 1
ATOM 653 O O . LEU A 1 82 ? -18.505 -3.457 -4.140 1.00 92.56 82 LEU A O 1
ATOM 657 N N . ARG A 1 83 ? -18.063 -1.667 -2.843 1.00 93.12 83 ARG A N 1
ATOM 658 C CA . ARG A 1 83 ? -17.421 -0.836 -3.883 1.00 93.12 83 ARG A CA 1
ATOM 659 C C . ARG A 1 83 ? -16.008 -1.288 -4.261 1.00 93.12 83 ARG A C 1
ATOM 661 O O . ARG A 1 83 ? -15.525 -0.965 -5.341 1.00 93.12 83 ARG A O 1
ATOM 668 N N . LEU A 1 84 ? -15.364 -2.070 -3.393 1.00 93.75 84 LEU A N 1
ATOM 669 C CA . LEU A 1 84 ? -13.973 -2.492 -3.545 1.00 93.75 84 LEU A CA 1
ATOM 670 C C . LEU A 1 84 ? -13.704 -3.185 -4.883 1.00 93.75 84 LEU A C 1
ATOM 672 O O . LEU A 1 84 ? -12.632 -3.016 -5.446 1.00 93.75 84 LEU A O 1
ATOM 676 N N . VAL A 1 85 ? -14.663 -3.956 -5.400 1.00 92.62 85 VAL A N 1
ATOM 677 C CA . VAL A 1 85 ? -14.482 -4.684 -6.662 1.00 92.62 85 VAL A CA 1
ATOM 678 C C . VAL A 1 85 ? -14.291 -3.717 -7.834 1.00 92.62 85 VAL A C 1
ATOM 680 O O . VAL A 1 85 ? -13.382 -3.916 -8.639 1.00 92.62 85 VAL A O 1
ATOM 683 N N . GLY A 1 86 ? -15.103 -2.659 -7.915 1.00 94.25 86 GLY A N 1
ATOM 684 C CA . GLY A 1 86 ? -14.949 -1.622 -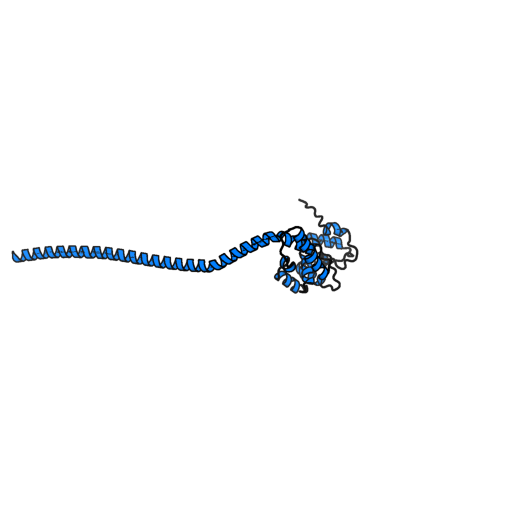8.933 1.00 94.25 86 GLY A CA 1
ATOM 685 C C . GLY A 1 86 ? -13.689 -0.785 -8.721 1.00 94.25 86 GLY A C 1
ATOM 686 O O . GLY A 1 86 ? -12.939 -0.564 -9.669 1.00 94.25 86 GLY A O 1
ATOM 687 N N . ASP A 1 87 ? -13.402 -0.402 -7.476 1.00 94.38 87 ASP A N 1
ATOM 688 C CA . ASP A 1 87 ? -12.229 0.417 -7.144 1.00 94.38 87 ASP A CA 1
ATOM 689 C C . ASP A 1 87 ? -10.912 -0.317 -7.473 1.00 94.38 87 ASP A C 1
ATOM 691 O O . ASP A 1 87 ? -9.997 0.262 -8.062 1.00 94.38 87 ASP A O 1
ATOM 695 N N . VAL A 1 88 ? -10.835 -1.623 -7.183 1.00 94.75 88 VAL A N 1
ATOM 696 C CA . VAL A 1 88 ? -9.701 -2.478 -7.570 1.00 94.75 88 VAL A CA 1
ATOM 697 C C . VAL A 1 88 ? -9.605 -2.613 -9.087 1.00 94.75 88 VAL A C 1
ATOM 699 O O . VAL A 1 88 ? -8.503 -2.548 -9.621 1.00 94.75 88 VAL A O 1
ATOM 702 N N . ALA A 1 89 ? -10.724 -2.764 -9.802 1.00 93.81 89 ALA A N 1
ATOM 703 C CA . ALA A 1 89 ? -10.701 -2.848 -11.262 1.00 93.81 89 ALA A CA 1
ATOM 704 C C . ALA A 1 89 ? -10.124 -1.571 -11.899 1.00 93.81 89 ALA A C 1
ATOM 706 O O . ALA A 1 89 ? -9.283 -1.663 -12.796 1.00 93.81 89 ALA A O 1
ATOM 707 N N . LEU A 1 90 ? -10.508 -0.393 -11.392 1.00 94.50 90 LEU A N 1
ATOM 708 C CA . LEU A 1 90 ? -9.947 0.895 -11.813 1.00 94.50 90 LEU A CA 1
ATOM 709 C C . LEU A 1 90 ? -8.444 0.974 -11.523 1.00 94.50 90 LEU A C 1
ATOM 711 O O . LEU A 1 90 ? -7.661 1.328 -12.405 1.00 94.50 90 LEU A O 1
ATOM 715 N N . ALA A 1 91 ? -8.027 0.579 -10.320 1.00 94.56 91 ALA A N 1
ATOM 716 C CA . ALA A 1 91 ? -6.622 0.577 -9.931 1.00 94.56 91 ALA A CA 1
ATOM 717 C C . ALA A 1 91 ? -5.769 -0.390 -10.769 1.00 94.56 91 ALA A C 1
ATOM 719 O O . ALA A 1 91 ? -4.665 -0.044 -11.191 1.00 94.56 91 ALA A O 1
ATOM 720 N N . CYS A 1 92 ? -6.288 -1.579 -11.079 1.00 93.44 92 CYS A N 1
ATOM 721 C CA . CYS A 1 92 ? -5.637 -2.520 -11.985 1.00 93.44 92 CYS A CA 1
ATOM 722 C C . CYS A 1 92 ? -5.532 -1.956 -13.406 1.00 93.44 92 CYS A C 1
ATOM 724 O O . CYS A 1 92 ? -4.482 -2.098 -14.034 1.00 93.44 92 CYS A O 1
ATOM 726 N N . GLY A 1 93 ? -6.584 -1.298 -13.904 1.00 93.19 93 GLY A N 1
ATOM 727 C CA . GLY A 1 93 ? -6.563 -0.613 -15.198 1.00 93.19 93 GLY A CA 1
ATOM 728 C C . GLY A 1 93 ? -5.469 0.452 -15.257 1.00 93.19 93 GLY A C 1
ATOM 729 O O . GLY A 1 93 ? -4.671 0.467 -16.194 1.00 93.19 93 GLY A O 1
ATOM 730 N N . PHE A 1 94 ? -5.363 1.263 -14.203 1.00 94.25 94 PHE A N 1
ATOM 731 C CA . PHE A 1 94 ? -4.321 2.270 -14.054 1.00 94.25 94 PHE A CA 1
ATOM 732 C C . PHE A 1 94 ? -2.907 1.668 -14.077 1.00 94.25 94 PHE A C 1
ATOM 734 O O . PHE A 1 94 ? -2.105 2.019 -14.940 1.00 94.25 94 PHE A O 1
ATOM 741 N N . VAL A 1 95 ? -2.599 0.715 -13.190 1.00 93.81 95 VAL A N 1
ATOM 742 C CA . VAL A 1 95 ? -1.248 0.121 -13.108 1.00 93.81 95 VAL A CA 1
ATOM 743 C C . VAL A 1 95 ? -0.862 -0.607 -14.402 1.00 93.81 95 VAL A C 1
ATOM 745 O O . VAL A 1 95 ? 0.307 -0.615 -14.777 1.00 93.81 95 VAL A O 1
ATOM 748 N N . THR A 1 96 ? -1.832 -1.198 -15.107 1.00 91.62 96 THR A N 1
ATOM 749 C CA . THR A 1 96 ? -1.565 -2.021 -16.297 1.00 91.62 96 THR A CA 1
ATOM 750 C C . THR A 1 96 ? -1.430 -1.200 -17.578 1.00 91.62 96 THR A C 1
ATOM 752 O O . THR A 1 96 ? -0.567 -1.504 -18.401 1.00 91.62 96 THR A O 1
ATOM 755 N N . TYR A 1 97 ? -2.282 -0.189 -17.778 1.00 92.25 97 TYR A N 1
ATOM 756 C CA . TYR A 1 97 ? -2.422 0.481 -19.077 1.00 92.25 97 TYR A CA 1
ATOM 757 C C . TYR A 1 97 ? -1.963 1.939 -19.083 1.00 92.25 97 TYR A C 1
ATOM 759 O O . TYR A 1 97 ? -1.615 2.448 -20.145 1.00 92.25 97 TYR A O 1
ATOM 767 N N . CYS A 1 98 ? -1.921 2.619 -17.934 1.00 93.62 98 CYS A N 1
ATOM 768 C CA . CYS A 1 98 ? -1.620 4.054 -17.887 1.00 93.62 98 CYS A CA 1
ATOM 769 C C . CYS A 1 98 ? -0.116 4.382 -17.936 1.00 93.62 98 CYS A C 1
ATOM 771 O O . CYS A 1 98 ? 0.239 5.545 -18.121 1.00 93.62 98 CYS A O 1
ATOM 773 N N . GLY A 1 99 ? 0.761 3.377 -17.810 1.00 91.56 99 GLY A N 1
ATOM 774 C CA . GLY A 1 99 ? 2.225 3.527 -17.792 1.00 91.56 99 GLY A CA 1
ATOM 775 C C . GLY A 1 99 ? 2.799 4.438 -18.880 1.00 91.56 99 GLY A C 1
ATOM 776 O O . GLY A 1 99 ? 3.417 5.449 -18.545 1.00 91.56 99 GLY A O 1
ATOM 777 N N . PRO A 1 100 ? 2.555 4.141 -20.169 1.00 91.69 100 PRO A N 1
ATOM 778 C CA . PRO A 1 100 ? 3.147 4.886 -21.284 1.00 91.69 100 PRO A CA 1
ATOM 779 C C . PRO A 1 100 ? 2.598 6.305 -21.498 1.00 91.69 100 PRO A C 1
ATOM 781 O O . PRO A 1 100 ? 3.109 7.035 -22.343 1.00 91.69 100 PRO A O 1
ATOM 784 N N . PHE A 1 101 ? 1.529 6.691 -20.800 1.00 94.06 101 PHE A N 1
ATOM 785 C CA . PHE A 1 101 ? 0.802 7.933 -21.059 1.00 94.06 101 PHE A CA 1
ATOM 786 C C . PHE A 1 101 ? 1.220 9.063 -20.110 1.00 94.06 101 PHE A C 1
ATOM 788 O O . PHE A 1 101 ? 1.646 8.815 -18.983 1.00 94.06 101 PHE A O 1
ATOM 795 N N . ASN A 1 102 ? 1.059 10.314 -20.555 1.00 91.81 102 ASN A N 1
ATOM 796 C CA . ASN A 1 102 ? 1.246 11.508 -19.722 1.00 91.81 102 ASN A CA 1
ATOM 797 C C . ASN A 1 102 ? 0.039 11.738 -18.784 1.00 91.81 102 ASN A C 1
ATOM 799 O O . ASN A 1 102 ? -0.989 11.078 -18.929 1.00 91.81 102 ASN A O 1
ATOM 803 N N . SER A 1 103 ? 0.136 12.699 -17.859 1.00 90.81 103 SER A N 1
ATOM 804 C CA . SER A 1 103 ? -0.929 12.966 -16.872 1.00 90.81 103 SER A CA 1
ATOM 805 C C . SER A 1 103 ? -2.307 13.194 -17.505 1.00 90.81 103 SER A C 1
ATOM 807 O O . SER A 1 103 ? -3.280 12.585 -17.078 1.00 90.81 103 SER A O 1
ATOM 809 N N . GLU A 1 104 ? -2.392 13.999 -18.568 1.00 93.44 104 GLU A N 1
ATOM 810 C CA . GLU A 1 104 ? -3.665 14.327 -19.224 1.00 93.44 104 GLU A CA 1
ATOM 811 C C . GLU A 1 104 ? -4.353 13.075 -19.789 1.00 93.44 104 GLU A C 1
ATOM 813 O O . GLU A 1 104 ? -5.543 12.841 -19.570 1.00 93.44 104 GLU A O 1
ATOM 818 N N . PHE A 1 105 ? -3.601 12.223 -20.488 1.00 94.56 105 PHE A N 1
ATOM 819 C CA . PHE A 1 105 ? -4.140 10.975 -21.022 1.00 94.56 105 PHE A CA 1
ATOM 820 C C . PHE A 1 105 ? -4.505 9.982 -19.915 1.00 94.56 105 PHE A C 1
ATOM 822 O O . PHE A 1 105 ? -5.497 9.266 -20.056 1.00 94.56 105 PHE A O 1
ATOM 829 N N . ARG A 1 106 ? -3.754 9.951 -18.807 1.00 94.31 106 ARG A N 1
ATOM 830 C CA . ARG A 1 106 ? -4.089 9.121 -17.640 1.00 94.31 106 ARG A CA 1
ATOM 831 C C . ARG A 1 106 ? -5.409 9.553 -17.012 1.00 94.31 106 ARG A C 1
ATOM 833 O O . ARG A 1 106 ? -6.236 8.693 -16.719 1.00 94.31 106 ARG A O 1
ATOM 840 N N . ASP A 1 107 ? -5.638 10.854 -16.866 1.00 92.31 107 ASP A N 1
ATOM 841 C CA . ASP A 1 107 ? -6.889 11.382 -16.317 1.00 92.31 107 ASP A CA 1
ATOM 842 C C . ASP A 1 107 ? -8.080 11.027 -17.209 1.00 92.31 107 ASP A C 1
ATOM 844 O O . ASP A 1 107 ? -9.096 10.527 -16.721 1.00 92.31 107 ASP A O 1
ATOM 848 N N . ARG A 1 108 ? -7.930 11.175 -18.530 1.00 94.19 108 ARG A N 1
ATOM 849 C CA . ARG A 1 108 ? -8.959 10.761 -19.494 1.00 94.19 108 ARG A CA 1
ATOM 850 C C . ARG A 1 108 ? -9.242 9.260 -19.423 1.00 94.19 108 ARG A C 1
ATOM 852 O O . ARG A 1 108 ? -10.401 8.853 -19.366 1.00 94.19 108 ARG A O 1
ATOM 859 N N . LEU A 1 109 ? -8.206 8.420 -19.379 1.00 94.81 109 LEU A N 1
ATOM 860 C CA . LEU A 1 109 ? -8.371 6.970 -19.236 1.00 94.81 109 LEU A CA 1
ATOM 861 C C . LEU A 1 109 ? -9.112 6.619 -17.941 1.00 94.81 109 LEU A C 1
ATOM 863 O O . LEU A 1 109 ? -10.104 5.895 -17.986 1.00 94.81 109 LEU A O 1
ATOM 867 N N . ASN A 1 110 ? -8.681 7.165 -16.806 1.00 92.56 110 ASN A N 1
ATOM 868 C CA . ASN A 1 110 ? -9.237 6.830 -15.499 1.00 92.56 110 ASN A CA 1
ATOM 869 C C . ASN A 1 110 ? -10.672 7.347 -15.316 1.00 92.56 110 ASN A C 1
ATOM 871 O O . ASN A 1 110 ? -11.552 6.579 -14.922 1.00 92.56 110 ASN A O 1
ATOM 875 N N . PHE A 1 111 ? -10.920 8.629 -15.602 1.00 90.94 111 PHE A N 1
ATOM 876 C CA . PHE A 1 111 ? -12.181 9.295 -15.265 1.00 90.94 111 PHE A CA 1
ATOM 877 C C . PHE A 1 111 ? -13.209 9.285 -16.404 1.00 90.94 111 PHE A C 1
ATOM 879 O O . PHE A 1 111 ? -14.405 9.219 -16.129 1.00 90.94 111 PHE A O 1
ATOM 886 N N . GLU A 1 112 ? -12.787 9.311 -17.673 1.00 91.88 112 GLU A N 1
ATOM 887 C CA . GLU A 1 112 ? -13.718 9.348 -18.814 1.00 91.88 112 GLU A CA 1
ATOM 888 C C . GLU A 1 112 ? -13.977 7.969 -19.425 1.00 91.88 112 GLU A C 1
ATOM 890 O O . GLU A 1 112 ? -15.058 7.736 -19.970 1.00 91.88 112 GLU A O 1
ATOM 895 N N . LEU A 1 113 ? -13.016 7.044 -19.366 1.00 94.19 113 LEU A N 1
ATOM 896 C CA . LEU A 1 113 ? -13.149 5.727 -19.996 1.00 94.19 113 LEU A CA 1
ATOM 897 C C . LEU A 1 113 ? -13.406 4.624 -18.971 1.00 94.19 113 LEU A C 1
ATOM 899 O O . LEU A 1 113 ? -14.478 4.018 -18.998 1.00 94.19 113 LEU A O 1
ATOM 903 N N . PHE A 1 114 ? -12.468 4.377 -18.056 1.00 94.94 114 PHE A N 1
ATOM 904 C CA . PHE A 1 114 ? -12.551 3.266 -17.108 1.00 94.94 114 PHE A CA 1
ATOM 905 C C . PHE A 1 114 ? -13.728 3.430 -16.144 1.00 94.94 114 PHE A C 1
ATOM 907 O O . PHE A 1 114 ? -14.558 2.527 -16.040 1.00 94.94 114 PHE A O 1
ATOM 914 N N . LEU A 1 115 ? -13.863 4.594 -15.503 1.00 92.50 115 LEU A N 1
ATOM 915 C CA . LEU A 1 115 ? -14.972 4.868 -14.583 1.00 92.50 115 LEU A CA 1
ATOM 916 C C . LEU A 1 115 ? -16.342 4.773 -15.272 1.00 92.50 115 LEU A C 1
ATOM 918 O O . LEU A 1 115 ? -17.275 4.167 -14.743 1.00 92.50 115 LEU A O 1
ATOM 922 N N . ASN A 1 116 ? -16.459 5.302 -16.491 1.00 93.06 116 ASN A N 1
ATOM 923 C CA . ASN A 1 116 ? -17.698 5.213 -17.259 1.00 93.06 116 ASN A CA 1
ATOM 924 C C . ASN A 1 116 ? -18.036 3.774 -17.676 1.00 93.06 116 ASN A C 1
ATOM 926 O O . ASN A 1 116 ? -19.211 3.411 -17.686 1.00 93.06 116 ASN A O 1
ATOM 930 N N . ASP A 1 117 ? -17.047 2.944 -18.014 1.00 94.12 117 ASP A N 1
ATOM 931 C CA . ASP A 1 117 ? -17.269 1.524 -18.320 1.00 94.12 117 ASP A CA 1
ATOM 932 C C . ASP A 1 117 ? -17.729 0.743 -17.078 1.00 94.12 117 ASP A C 1
ATOM 934 O O . ASP A 1 117 ? -18.697 -0.017 -17.149 1.00 94.12 117 ASP A O 1
ATOM 938 N N . VAL A 1 118 ? -17.120 1.006 -15.918 1.00 93.50 118 VAL A N 1
ATOM 939 C CA . VAL A 1 118 ? -17.532 0.445 -14.620 1.00 93.50 118 VAL A CA 1
ATOM 940 C C . VAL A 1 118 ? -18.996 0.786 -14.314 1.00 93.50 118 VAL A C 1
ATOM 942 O O . VAL A 1 118 ? -19.786 -0.113 -14.011 1.00 93.50 118 VAL A O 1
ATOM 945 N N . HIS A 1 119 ? -19.400 2.050 -14.491 1.00 91.06 119 HIS A N 1
ATOM 946 C CA . HIS A 1 119 ? -20.793 2.471 -14.315 1.00 91.06 119 HIS A CA 1
ATOM 947 C C . HIS A 1 119 ? -21.747 1.823 -15.328 1.00 91.06 119 HIS A C 1
ATOM 949 O O . HIS A 1 119 ? -22.814 1.342 -14.944 1.00 91.06 119 HIS A O 1
ATOM 955 N N . LYS A 1 120 ? -21.369 1.744 -16.612 1.00 94.69 120 LYS A N 1
ATOM 956 C CA . LYS A 1 120 ? -22.179 1.079 -17.653 1.00 94.69 120 LYS A CA 1
ATOM 957 C C . LYS A 1 120 ? -22.416 -0.399 -17.349 1.00 94.69 120 LYS A C 1
ATOM 959 O O . LYS A 1 120 ? -23.494 -0.915 -17.633 1.00 94.69 120 LYS A O 1
ATOM 964 N N . ARG A 1 121 ? -21.428 -1.071 -16.755 1.00 94.31 121 ARG A N 1
ATOM 965 C CA . ARG A 1 121 ? -21.511 -2.477 -16.328 1.00 94.31 121 ARG A CA 1
ATOM 966 C C . ARG A 1 121 ? -22.217 -2.669 -14.987 1.00 94.31 121 ARG A C 1
ATOM 968 O O . ARG A 1 121 ? -22.326 -3.806 -14.539 1.00 94.31 121 ARG A O 1
ATOM 975 N N . GLN A 1 122 ? -22.698 -1.590 -14.364 1.00 92.50 122 GLN A N 1
ATOM 976 C CA . GLN A 1 122 ? -23.362 -1.603 -13.056 1.00 92.50 122 GLN A CA 1
ATOM 977 C C . GLN A 1 122 ? -22.485 -2.218 -11.955 1.00 92.50 122 GLN A C 1
ATOM 979 O O . GLN A 1 122 ? -22.982 -2.833 -11.011 1.00 92.50 122 GLN A O 1
ATOM 984 N N . LEU A 1 123 ? -21.164 -2.060 -12.077 1.00 91.88 123 LEU A N 1
ATOM 985 C CA . LEU A 1 123 ? -20.231 -2.483 -11.046 1.00 91.88 123 LEU A CA 1
ATOM 986 C C . LEU A 1 123 ? -20.250 -1.457 -9.906 1.00 91.88 123 LEU A C 1
ATOM 988 O O . LEU A 1 123 ? -20.074 -0.264 -10.163 1.00 91.88 123 LEU A O 1
ATOM 992 N N . PRO A 1 124 ? -20.440 -1.889 -8.647 1.00 91.88 124 PRO A N 1
ATOM 993 C CA . PRO A 1 124 ? -20.321 -0.990 -7.514 1.00 91.88 124 PRO A CA 1
ATOM 994 C C . PRO A 1 124 ? -18.889 -0.455 -7.430 1.00 91.88 124 PRO A C 1
ATOM 996 O O . PRO A 1 124 ? -17.940 -1.225 -7.283 1.00 91.88 124 PRO A O 1
ATOM 999 N N . ALA A 1 125 ? -18.754 0.863 -7.501 1.00 91.81 125 ALA A N 1
ATOM 1000 C CA . ALA A 1 125 ? -17.499 1.586 -7.366 1.00 91.81 125 ALA A CA 1
ATOM 1001 C C . ALA A 1 125 ? -17.750 2.903 -6.631 1.00 91.81 125 ALA A C 1
ATOM 1003 O O . ALA A 1 125 ? -18.896 3.338 -6.464 1.00 91.81 125 ALA A O 1
ATOM 1004 N N . SER A 1 126 ? -16.683 3.524 -6.158 1.00 89.88 126 SER A N 1
ATOM 1005 C CA . SER A 1 126 ? -16.730 4.883 -5.636 1.00 89.88 126 SER A CA 1
ATOM 1006 C C . SER A 1 126 ? -16.848 5.884 -6.794 1.00 89.88 126 SER 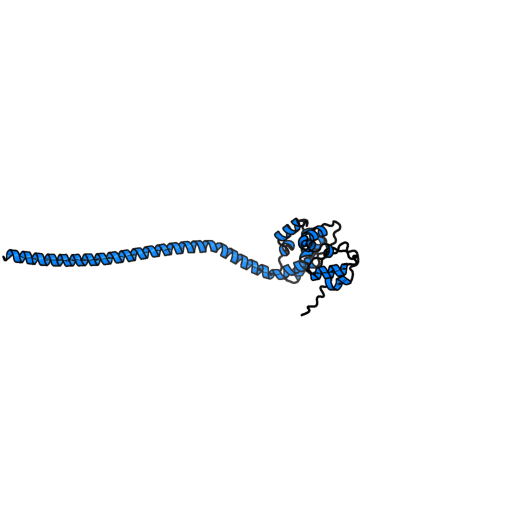A C 1
ATOM 1008 O O . SER A 1 126 ? -16.215 5.709 -7.830 1.00 89.88 126 SER A O 1
ATOM 1010 N N . GLU A 1 127 ? -17.633 6.955 -6.619 1.00 84.19 127 GLU A N 1
ATOM 1011 C CA . GLU A 1 127 ? -17.859 7.975 -7.666 1.00 84.19 127 GLU A CA 1
ATOM 1012 C C . GLU A 1 127 ? -16.557 8.618 -8.155 1.00 84.19 127 GLU A C 1
ATOM 1014 O O . GLU A 1 127 ? -16.422 8.964 -9.325 1.00 84.19 127 GLU A O 1
ATOM 1019 N N . ARG A 1 128 ? -15.584 8.760 -7.250 1.00 83.94 128 ARG A N 1
ATOM 1020 C CA . ARG A 1 128 ? -14.228 9.188 -7.569 1.00 83.94 128 ARG A CA 1
ATOM 1021 C C . ARG A 1 128 ? -13.245 8.464 -6.661 1.00 83.94 128 ARG A C 1
ATOM 1023 O O . ARG A 1 128 ? -13.245 8.674 -5.451 1.00 83.94 128 ARG A O 1
ATOM 1030 N N . VAL A 1 129 ? -12.409 7.617 -7.249 1.00 85.00 129 VAL A N 1
ATOM 1031 C CA . VAL A 1 129 ? -11.323 6.936 -6.535 1.00 85.00 129 VAL A CA 1
ATOM 1032 C C . VAL A 1 129 ? -10.065 7.788 -6.643 1.00 85.00 129 VAL A C 1
ATOM 1034 O O . VAL A 1 129 ? -9.599 8.056 -7.752 1.00 85.00 129 VAL A O 1
ATOM 1037 N N . ASN A 1 130 ? -9.496 8.198 -5.507 1.00 89.88 130 ASN A N 1
ATOM 1038 C CA . ASN A 1 130 ? -8.121 8.683 -5.491 1.00 89.88 130 ASN A CA 1
ATOM 1039 C C . ASN A 1 130 ? -7.186 7.471 -5.608 1.00 89.88 130 ASN A C 1
ATOM 1041 O O . ASN A 1 130 ? -6.952 6.752 -4.639 1.00 89.88 130 ASN A O 1
ATOM 1045 N N . LEU A 1 131 ? -6.694 7.216 -6.821 1.00 90.81 131 LEU A N 1
ATOM 1046 C CA . LEU A 1 131 ? -5.862 6.050 -7.122 1.00 90.81 131 LEU A CA 1
ATOM 1047 C C . LEU A 1 131 ? -4.522 6.066 -6.377 1.00 90.81 131 LEU A C 1
ATOM 1049 O O . LEU A 1 131 ? -4.001 4.996 -6.070 1.00 90.81 131 LEU A O 1
ATOM 1053 N N . VAL A 1 132 ? -3.985 7.251 -6.071 1.00 92.44 132 VAL A N 1
ATOM 1054 C CA . VAL A 1 132 ? -2.725 7.392 -5.332 1.00 92.44 132 VAL A CA 1
ATOM 1055 C C . VAL A 1 132 ? -2.915 6.907 -3.898 1.00 92.44 132 VAL A C 1
ATOM 1057 O O . VAL A 1 132 ? -2.276 5.935 -3.504 1.00 92.44 132 VAL A O 1
ATOM 1060 N N . GLU A 1 133 ? -3.872 7.491 -3.173 1.00 92.00 133 GLU A N 1
ATOM 1061 C CA . GLU A 1 133 ? -4.213 7.094 -1.795 1.00 92.00 133 GLU A CA 1
ATOM 1062 C C . GLU A 1 133 ? -4.694 5.639 -1.699 1.00 92.00 133 GLU A C 1
ATOM 1064 O O . GLU A 1 133 ? -4.527 4.978 -0.674 1.00 92.00 133 GLU A O 1
ATOM 1069 N N . PHE A 1 134 ? -5.319 5.122 -2.762 1.00 92.56 134 PHE A N 1
ATOM 1070 C CA . PHE A 1 134 ? -5.781 3.738 -2.798 1.00 92.56 134 PHE A CA 1
ATOM 1071 C C . PHE A 1 134 ? -4.627 2.732 -2.912 1.00 92.56 134 PHE A C 1
ATOM 1073 O O . PHE A 1 134 ? -4.725 1.627 -2.376 1.00 92.56 134 PHE A O 1
ATOM 1080 N N . LEU A 1 135 ? -3.550 3.084 -3.621 1.00 93.94 135 LEU A N 1
ATOM 1081 C CA . LEU A 1 135 ? -2.450 2.165 -3.926 1.00 93.94 135 LEU A CA 1
ATOM 1082 C C . LEU A 1 135 ? -1.250 2.320 -2.995 1.00 93.94 135 LEU A C 1
ATOM 1084 O O . LEU A 1 135 ? -0.478 1.363 -2.847 1.00 93.94 135 LEU A O 1
ATOM 1088 N N . VAL A 1 136 ? -1.056 3.496 -2.401 1.00 95.19 136 VAL A N 1
ATOM 1089 C CA . VAL A 1 136 ? 0.132 3.831 -1.612 1.00 95.19 136 VAL A CA 1
ATOM 1090 C C . VAL A 1 136 ? -0.234 4.761 -0.456 1.00 95.19 136 VAL A C 1
ATOM 1092 O O . VAL A 1 136 ? -1.056 5.659 -0.598 1.00 95.19 136 VAL A O 1
ATOM 1095 N N . ASP A 1 137 ? 0.381 4.524 0.701 1.00 95.38 137 ASP A N 1
ATOM 1096 C CA . ASP A 1 137 ? 0.249 5.355 1.896 1.00 95.38 137 ASP A CA 1
ATOM 1097 C C . ASP A 1 137 ? 1.251 6.525 1.912 1.00 95.38 137 ASP A C 1
ATOM 1099 O O . ASP A 1 137 ? 2.308 6.480 1.279 1.00 95.38 137 ASP A O 1
ATOM 1103 N N . GLU A 1 138 ? 0.949 7.563 2.693 1.00 94.69 138 GLU A N 1
ATOM 1104 C CA . GLU A 1 138 ? 1.794 8.761 2.814 1.00 94.69 138 GLU A CA 1
ATOM 1105 C C . GLU A 1 138 ? 3.210 8.461 3.332 1.00 94.69 138 GLU A C 1
ATOM 1107 O O . GLU A 1 138 ? 4.159 9.151 2.958 1.00 94.69 138 GLU A O 1
ATOM 1112 N N . GLY A 1 139 ? 3.379 7.422 4.158 1.00 96.31 139 GLY A N 1
ATOM 1113 C CA . GLY A 1 139 ? 4.686 7.009 4.667 1.00 96.31 139 GLY A CA 1
ATOM 1114 C C . GLY A 1 139 ? 5.593 6.509 3.547 1.00 96.31 139 GLY A C 1
ATOM 1115 O O . GLY A 1 139 ? 6.737 6.950 3.434 1.00 96.31 139 GLY A O 1
ATOM 1116 N N . THR A 1 140 ? 5.058 5.660 2.669 1.00 95.94 140 THR A N 1
ATOM 1117 C CA . THR A 1 140 ? 5.763 5.183 1.471 1.00 95.94 140 THR A CA 1
ATOM 1118 C C . THR A 1 140 ? 6.114 6.334 0.517 1.00 95.94 140 THR A C 1
ATOM 1120 O O . THR A 1 140 ? 7.225 6.366 -0.012 1.00 95.94 140 THR A O 1
ATOM 1123 N N . ILE A 1 141 ? 5.215 7.309 0.319 1.00 96.12 141 ILE A N 1
ATOM 1124 C CA . ILE A 1 141 ? 5.507 8.506 -0.498 1.00 96.12 141 ILE A CA 1
ATOM 1125 C C . ILE A 1 141 ? 6.655 9.311 0.127 1.00 96.12 141 ILE A C 1
ATOM 1127 O O . ILE A 1 141 ? 7.590 9.709 -0.570 1.00 96.12 141 ILE A O 1
ATOM 1131 N N . GLY A 1 142 ? 6.632 9.496 1.450 1.00 96.75 142 GLY A N 1
ATOM 1132 C CA . GLY A 1 142 ? 7.717 10.143 2.186 1.00 96.75 142 GLY A CA 1
ATOM 1133 C C . GLY A 1 142 ? 9.055 9.417 2.025 1.00 96.75 142 GLY A C 1
ATOM 1134 O O . GLY A 1 142 ? 10.083 10.058 1.807 1.00 96.75 142 GLY A O 1
ATOM 1135 N N . GLU A 1 143 ? 9.054 8.084 2.056 1.00 96.56 143 GLU A N 1
ATOM 1136 C CA . GLU A 1 143 ? 10.253 7.277 1.811 1.00 96.56 143 GLU A CA 1
ATOM 1137 C C . GLU A 1 143 ? 10.794 7.477 0.387 1.00 96.56 143 GLU A C 1
ATOM 1139 O O . GLU A 1 143 ? 11.998 7.661 0.202 1.00 96.56 143 GLU A O 1
ATOM 1144 N N . TRP A 1 144 ? 9.920 7.507 -0.623 1.00 97.00 144 TRP A N 1
ATOM 1145 C CA . TRP A 1 144 ? 10.333 7.783 -2.001 1.00 97.00 144 TRP A CA 1
ATOM 1146 C C . TRP A 1 144 ? 10.937 9.177 -2.148 1.00 97.00 144 TRP A C 1
ATOM 1148 O O . TRP A 1 144 ? 11.945 9.327 -2.839 1.00 97.00 144 TRP A O 1
ATOM 1158 N N . SER A 1 145 ? 10.387 10.169 -1.447 1.00 96.50 145 SER A N 1
ATOM 1159 C CA . SER A 1 145 ? 10.947 11.519 -1.405 1.00 96.50 145 SER A CA 1
ATOM 1160 C C . SER A 1 145 ? 12.368 11.535 -0.843 1.00 96.50 145 SER A C 1
ATOM 1162 O O . SER A 1 145 ? 13.264 12.128 -1.446 1.00 96.50 145 SER A O 1
ATOM 1164 N N . LEU A 1 146 ? 12.608 10.820 0.262 1.00 96.25 146 LEU A N 1
ATOM 1165 C CA . LEU A 1 146 ? 13.948 10.661 0.840 1.00 96.25 146 LEU A CA 1
ATOM 1166 C C . LEU A 1 146 ? 14.907 9.922 -0.106 1.00 96.25 146 LEU A C 1
ATOM 1168 O O . LEU A 1 146 ? 16.105 10.199 -0.115 1.00 96.25 146 LEU A O 1
ATOM 1172 N N . GLN A 1 147 ? 14.380 9.012 -0.926 1.00 96.12 147 GLN A N 1
ATOM 1173 C CA . GLN A 1 147 ? 15.128 8.290 -1.959 1.00 96.12 147 GLN A CA 1
ATOM 1174 C C . GLN A 1 147 ? 15.365 9.127 -3.229 1.00 96.12 147 GLN A C 1
ATOM 1176 O O . GLN A 1 147 ? 16.047 8.658 -4.139 1.00 96.12 147 GLN A O 1
ATOM 1181 N N . GLY A 1 148 ? 14.844 10.356 -3.299 1.00 93.69 148 GLY A N 1
ATOM 1182 C CA . GLY A 1 148 ? 15.048 11.275 -4.417 1.00 93.69 148 GLY A CA 1
ATOM 1183 C C . GLY A 1 148 ? 13.969 11.226 -5.499 1.00 93.69 148 GLY A C 1
ATOM 1184 O O . GLY A 1 148 ? 14.188 11.774 -6.574 1.00 93.69 148 GLY A O 1
ATOM 1185 N N . LEU A 1 149 ? 12.812 10.602 -5.264 1.00 95.94 149 LEU A N 1
ATOM 1186 C CA . LEU A 1 149 ? 11.658 10.762 -6.151 1.00 95.94 149 LEU A CA 1
ATOM 1187 C C . LEU A 1 149 ? 10.994 12.130 -5.894 1.00 95.94 149 LEU A C 1
ATOM 1189 O O . LEU A 1 149 ? 10.751 12.475 -4.735 1.00 95.94 149 LEU A O 1
ATOM 1193 N N . PRO A 1 150 ? 10.679 12.922 -6.930 1.00 95.31 150 PRO A N 1
ATOM 1194 C CA . PRO A 1 150 ? 9.921 14.156 -6.748 1.00 95.31 150 PRO A CA 1
ATOM 1195 C C . PRO A 1 150 ? 8.503 13.907 -6.197 1.00 95.31 150 PRO A C 1
ATOM 1197 O O . PRO A 1 150 ? 7.880 12.888 -6.490 1.00 95.31 150 PRO A O 1
ATOM 1200 N N . ASN A 1 151 ? 7.977 14.868 -5.432 1.00 92.75 151 ASN A N 1
ATOM 1201 C CA . ASN A 1 151 ? 6.651 14.794 -4.795 1.00 92.75 151 ASN A CA 1
ATOM 1202 C C . ASN A 1 151 ? 5.513 15.363 -5.662 1.00 92.75 151 ASN A C 1
ATOM 1204 O O . ASN A 1 151 ? 4.503 15.819 -5.131 1.00 92.75 151 ASN A O 1
ATOM 1208 N N . ASP A 1 152 ? 5.681 15.401 -6.982 1.00 93.19 152 ASP A N 1
ATOM 1209 C CA . ASP A 1 152 ? 4.593 15.748 -7.895 1.00 93.19 152 ASP A CA 1
ATOM 1210 C C . ASP A 1 152 ? 3.747 14.514 -8.248 1.00 93.19 152 ASP A C 1
ATOM 1212 O O . ASP A 1 152 ? 4.221 13.375 -8.206 1.00 93.19 152 ASP A O 1
ATOM 1216 N N . ASP A 1 153 ? 2.491 14.746 -8.632 1.00 91.06 153 ASP A N 1
ATOM 1217 C CA . ASP A 1 153 ? 1.526 13.678 -8.909 1.00 91.06 153 ASP A CA 1
ATOM 1218 C C . ASP A 1 153 ? 2.014 12.697 -9.984 1.00 91.06 153 ASP A C 1
ATOM 1220 O O . ASP A 1 153 ? 1.802 11.489 -9.859 1.00 91.06 153 ASP A O 1
ATOM 1224 N N . LEU A 1 154 ? 2.694 13.177 -11.031 1.00 91.75 154 LEU A N 1
ATOM 1225 C CA . LEU A 1 154 ? 3.173 12.322 -12.117 1.00 91.75 154 LEU A CA 1
ATOM 1226 C C . LEU A 1 154 ? 4.302 11.403 -11.634 1.00 91.75 154 LEU A C 1
ATOM 1228 O O . LEU A 1 154 ? 4.284 10.204 -11.930 1.00 91.75 154 LEU A O 1
ATOM 1232 N N . SER A 1 155 ? 5.255 11.943 -10.873 1.00 94.19 155 SER A N 1
ATOM 1233 C CA . SER A 1 155 ? 6.348 11.175 -10.269 1.00 94.19 15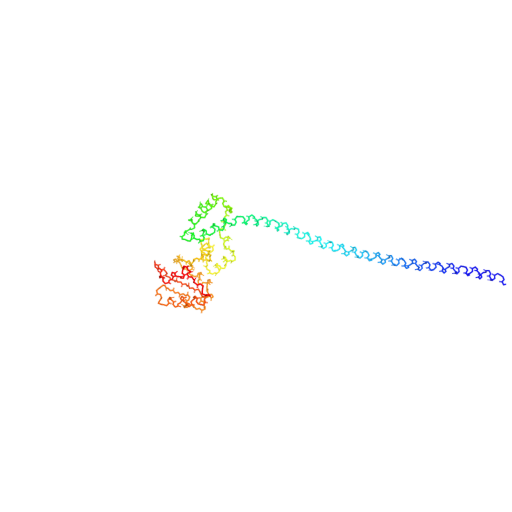5 SER A CA 1
ATOM 1234 C C . SER A 1 155 ? 5.833 10.129 -9.286 1.00 94.19 155 SER A C 1
ATOM 1236 O O . SER A 1 155 ? 6.236 8.967 -9.370 1.00 94.19 155 SER A O 1
ATOM 1238 N N . ILE A 1 156 ? 4.878 10.488 -8.422 1.00 95.25 156 ILE A N 1
ATOM 1239 C CA . ILE A 1 156 ? 4.248 9.548 -7.486 1.00 95.25 156 ILE A CA 1
ATOM 1240 C C . ILE A 1 156 ? 3.527 8.435 -8.255 1.00 95.25 156 ILE A C 1
ATOM 1242 O O . ILE A 1 156 ? 3.724 7.255 -7.968 1.00 95.25 156 ILE A O 1
ATOM 1246 N N . GLN A 1 157 ? 2.746 8.777 -9.283 1.00 94.94 157 GLN A N 1
ATOM 1247 C CA . GLN A 1 157 ? 2.082 7.795 -10.143 1.00 94.94 157 GLN A CA 1
ATOM 1248 C C . GLN A 1 157 ? 3.072 6.847 -10.838 1.00 94.94 157 GLN A C 1
ATOM 1250 O O . GLN A 1 157 ? 2.821 5.643 -10.910 1.00 94.94 157 GLN A O 1
ATOM 1255 N N . ASN A 1 158 ? 4.207 7.357 -11.321 1.00 94.38 158 ASN A N 1
ATOM 1256 C CA . ASN A 1 158 ? 5.265 6.523 -11.892 1.00 94.38 158 ASN A CA 1
ATOM 1257 C C . ASN A 1 158 ? 5.884 5.603 -10.829 1.00 94.38 158 ASN A C 1
ATOM 1259 O O . ASN A 1 158 ? 6.089 4.418 -11.091 1.00 94.38 158 ASN A O 1
ATOM 1263 N N . GLY A 1 159 ? 6.105 6.107 -9.612 1.00 95.06 159 GLY A N 1
ATOM 1264 C CA . GLY A 1 159 ? 6.558 5.306 -8.475 1.00 95.06 159 GLY A CA 1
ATOM 1265 C C . GLY A 1 159 ? 5.596 4.161 -8.144 1.00 95.06 159 GLY A C 1
ATOM 1266 O O . GLY A 1 159 ? 6.025 3.023 -7.931 1.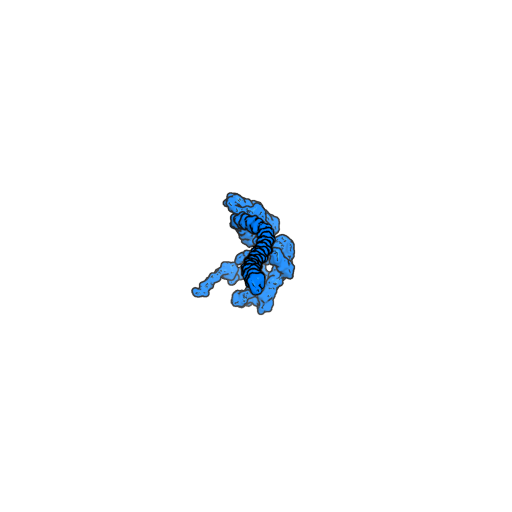00 95.06 159 GLY A O 1
ATOM 1267 N N . ILE A 1 160 ? 4.284 4.418 -8.199 1.00 95.25 160 ILE A N 1
ATOM 1268 C CA . ILE A 1 160 ? 3.243 3.390 -8.055 1.00 95.25 160 ILE A CA 1
ATOM 1269 C C . ILE A 1 160 ? 3.385 2.327 -9.144 1.00 95.25 160 ILE A C 1
ATOM 1271 O O . ILE A 1 160 ? 3.389 1.138 -8.837 1.00 95.25 160 ILE A O 1
ATOM 1275 N N . MET A 1 161 ? 3.529 2.725 -10.408 1.00 93.44 161 MET A N 1
ATOM 1276 C CA . MET A 1 161 ? 3.667 1.778 -11.519 1.00 93.44 161 MET A CA 1
ATOM 1277 C C . MET A 1 161 ? 4.916 0.910 -11.370 1.00 93.44 161 MET A C 1
ATOM 1279 O O . MET A 1 161 ? 4.844 -0.295 -11.580 1.00 93.44 161 MET A O 1
ATOM 1283 N N . VAL A 1 162 ? 6.036 1.487 -10.937 1.00 93.56 162 VAL A N 1
ATOM 1284 C CA . VAL A 1 162 ? 7.280 0.739 -10.733 1.00 93.56 162 VAL A CA 1
ATOM 1285 C C . VAL A 1 162 ? 7.168 -0.262 -9.580 1.00 93.56 162 VAL A C 1
ATOM 1287 O O . VAL A 1 162 ? 7.647 -1.387 -9.694 1.00 93.56 162 VAL A O 1
ATOM 1290 N N . THR A 1 163 ? 6.509 0.115 -8.484 1.00 93.31 163 THR A N 1
ATOM 1291 C CA . THR A 1 163 ? 6.453 -0.705 -7.259 1.00 93.31 163 THR A CA 1
ATOM 1292 C C . THR A 1 163 ? 5.275 -1.677 -7.200 1.00 93.31 163 THR A C 1
ATOM 1294 O O . THR A 1 163 ? 5.349 -2.687 -6.499 1.00 93.31 163 THR A O 1
ATOM 1297 N N . ARG A 1 164 ? 4.176 -1.394 -7.909 1.00 92.38 164 ARG A N 1
ATOM 1298 C CA . ARG A 1 164 ? 2.950 -2.212 -7.913 1.00 92.38 164 ARG A CA 1
ATOM 1299 C C . ARG A 1 164 ? 2.764 -3.036 -9.186 1.00 92.38 164 ARG A C 1
ATOM 1301 O O . ARG A 1 164 ? 1.920 -3.932 -9.190 1.00 92.38 164 ARG A O 1
ATOM 1308 N N . SER A 1 165 ? 3.517 -2.765 -10.254 1.00 88.56 165 SER A N 1
ATOM 1309 C CA . SER A 1 165 ? 3.448 -3.569 -11.476 1.00 88.56 165 SER A CA 1
ATOM 1310 C C . SER A 1 165 ? 3.919 -5.000 -11.222 1.00 88.56 165 SER A C 1
ATOM 1312 O O . SER A 1 165 ? 4.939 -5.257 -10.586 1.00 88.56 165 SER A O 1
ATOM 1314 N N . SER A 1 166 ? 3.182 -5.959 -11.778 1.00 86.75 166 SER A N 1
ATOM 1315 C CA . SER A 1 166 ? 3.597 -7.361 -11.809 1.00 86.75 166 SER A CA 1
ATOM 1316 C C . SER A 1 166 ? 4.683 -7.625 -12.855 1.00 86.75 166 SER A C 1
ATOM 1318 O O . SER A 1 166 ? 5.348 -8.657 -12.783 1.00 86.75 166 SER A O 1
ATOM 1320 N N . ARG A 1 167 ? 4.873 -6.720 -13.818 1.00 88.69 167 ARG A N 1
ATOM 1321 C CA . ARG A 1 167 ? 5.908 -6.774 -14.858 1.00 88.69 167 ARG A CA 1
ATOM 1322 C C . ARG A 1 167 ? 7.098 -5.903 -14.481 1.00 88.69 167 ARG A C 1
ATOM 1324 O O . ARG A 1 167 ? 6.914 -4.872 -13.838 1.00 88.69 167 ARG A O 1
ATOM 1331 N N . PHE A 1 168 ? 8.286 -6.287 -14.940 1.00 90.69 168 PHE A N 1
ATOM 1332 C CA . PHE A 1 168 ? 9.481 -5.459 -14.804 1.00 90.69 168 PHE A CA 1
ATOM 1333 C C . PHE A 1 168 ? 9.316 -4.177 -15.641 1.00 90.69 168 PHE A C 1
ATOM 1335 O O . PHE A 1 168 ? 9.083 -4.279 -16.849 1.00 90.69 168 PHE A O 1
ATOM 1342 N N . PRO A 1 169 ? 9.354 -2.984 -15.022 1.00 90.38 169 PRO A N 1
ATOM 1343 C CA . PRO A 1 169 ? 9.077 -1.735 -15.717 1.00 90.38 169 PRO A CA 1
ATOM 1344 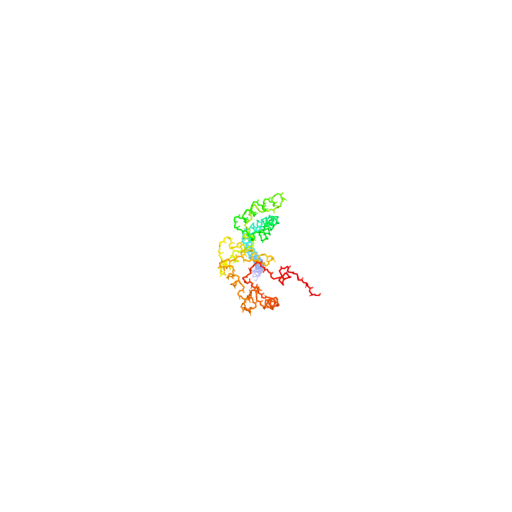C C . PRO A 1 169 ? 10.272 -1.301 -16.573 1.00 90.38 169 PRO A C 1
ATOM 1346 O O . PRO A 1 169 ? 11.402 -1.234 -16.092 1.00 90.38 169 PRO A O 1
ATOM 1349 N N . LEU A 1 170 ? 10.006 -0.941 -17.829 1.00 91.44 170 LEU A N 1
ATOM 1350 C CA . LEU A 1 170 ? 10.946 -0.196 -18.664 1.00 91.44 170 LEU A CA 1
ATOM 1351 C C . LEU A 1 170 ? 10.742 1.300 -18.404 1.00 91.44 170 LEU A C 1
ATOM 1353 O O . LEU A 1 170 ? 9.661 1.831 -18.656 1.00 91.44 170 LEU A O 1
ATOM 1357 N N . MET A 1 171 ? 11.770 1.971 -17.889 1.00 92.12 171 MET A N 1
ATOM 1358 C CA . MET A 1 171 ? 11.709 3.395 -17.554 1.00 92.12 171 MET A CA 1
ATOM 1359 C C . MET A 1 171 ? 12.336 4.234 -18.667 1.00 92.12 171 MET A C 1
ATOM 1361 O O . MET A 1 171 ? 13.496 4.037 -19.019 1.00 92.12 171 MET A O 1
ATOM 1365 N N . ILE A 1 172 ? 11.573 5.191 -19.197 1.00 92.00 172 ILE A N 1
ATOM 1366 C CA . ILE A 1 172 ? 12.065 6.193 -20.148 1.00 92.00 172 ILE A CA 1
ATOM 1367 C C . ILE A 1 172 ? 12.456 7.431 -19.339 1.00 92.00 172 ILE A C 1
ATOM 1369 O O . ILE A 1 172 ? 11.591 8.193 -18.914 1.00 92.00 172 ILE A O 1
ATOM 1373 N N . ASP A 1 173 ? 13.754 7.603 -19.098 1.00 91.94 173 ASP A N 1
ATOM 1374 C CA . ASP A 1 173 ? 14.276 8.605 -18.165 1.00 91.94 173 ASP A CA 1
ATOM 1375 C C . ASP A 1 173 ? 15.431 9.413 -18.783 1.00 91.94 173 ASP A C 1
ATOM 1377 O O . ASP A 1 173 ? 16.601 9.084 -18.584 1.00 91.94 173 ASP A O 1
ATOM 1381 N N . PRO A 1 174 ? 15.134 10.483 -19.545 1.00 89.50 174 PRO A N 1
ATOM 1382 C CA . PRO A 1 174 ? 16.168 11.309 -20.169 1.00 89.50 174 PRO A CA 1
ATOM 1383 C C . PRO A 1 174 ? 16.994 12.120 -19.159 1.00 89.50 174 PRO A C 1
ATOM 1385 O O . PRO A 1 174 ? 18.059 12.619 -19.516 1.00 89.50 174 PRO A O 1
ATOM 1388 N N . GLN A 1 175 ? 16.508 12.292 -17.924 1.00 90.06 175 GLN A N 1
ATOM 1389 C CA . GLN A 1 175 ? 17.162 13.103 -16.890 1.00 90.06 175 GLN A CA 1
ATOM 1390 C C . GLN A 1 175 ? 17.925 12.265 -15.851 1.00 90.06 175 GLN A C 1
ATOM 1392 O O . GLN A 1 175 ? 18.657 12.829 -15.043 1.00 90.06 175 GLN A O 1
ATOM 1397 N N . GLY A 1 176 ? 17.784 10.935 -15.863 1.00 91.25 176 GLY A N 1
ATOM 1398 C CA . GLY A 1 176 ? 18.424 10.033 -14.898 1.00 91.25 176 GLY A CA 1
ATOM 1399 C C . GLY A 1 176 ? 17.819 10.083 -13.486 1.00 91.25 176 GLY A C 1
ATOM 1400 O O . GLY A 1 176 ? 18.419 9.564 -12.537 1.00 91.25 176 GLY A O 1
ATOM 1401 N N . GLN A 1 177 ? 16.649 10.710 -13.319 1.00 93.38 177 GLN A N 1
ATOM 1402 C CA . GLN A 1 177 ? 15.992 10.872 -12.022 1.00 93.38 177 GLN A CA 1
ATOM 1403 C C . GLN A 1 177 ? 15.471 9.536 -11.480 1.00 93.38 177 GLN A C 1
ATOM 1405 O O . GLN A 1 177 ? 15.705 9.197 -10.319 1.00 93.38 177 GLN A O 1
ATOM 1410 N N . ALA A 1 178 ? 14.795 8.758 -12.326 1.00 93.50 178 ALA A N 1
ATOM 1411 C CA . ALA A 1 178 ? 14.263 7.451 -11.964 1.00 93.50 178 ALA A CA 1
ATOM 1412 C C . ALA A 1 178 ? 15.399 6.458 -11.687 1.00 93.50 178 ALA A C 1
ATOM 1414 O O . ALA A 1 178 ? 15.329 5.694 -10.725 1.00 93.50 178 ALA A O 1
ATOM 1415 N N . LEU A 1 179 ? 16.481 6.517 -12.471 1.00 93.56 179 LEU A N 1
ATOM 1416 C CA . LEU A 1 179 ? 17.674 5.702 -12.229 1.00 93.56 179 LEU A CA 1
ATOM 1417 C C . LEU A 1 179 ? 18.300 6.001 -10.859 1.00 93.56 179 LEU A C 1
ATOM 1419 O O . LEU A 1 179 ? 18.628 5.079 -10.109 1.00 93.56 179 LEU A O 1
ATOM 1423 N N . THR A 1 180 ? 18.445 7.284 -10.522 1.00 94.81 180 THR A N 1
ATOM 1424 C CA . THR A 1 180 ? 18.987 7.719 -9.226 1.00 94.81 180 THR A CA 1
ATOM 1425 C C . THR A 1 180 ? 18.099 7.251 -8.076 1.00 94.81 180 THR A C 1
ATOM 1427 O O . THR A 1 180 ? 18.599 6.690 -7.098 1.00 94.81 180 THR A O 1
ATOM 1430 N N . TRP A 1 181 ? 16.781 7.406 -8.222 1.00 96.56 181 TRP A N 1
ATOM 1431 C CA . TRP A 1 181 ? 15.805 6.948 -7.239 1.00 96.56 181 TRP A CA 1
ATOM 1432 C C . TRP A 1 181 ? 15.873 5.432 -7.009 1.00 96.56 181 TRP A C 1
ATOM 1434 O O . TRP A 1 181 ? 15.969 4.995 -5.864 1.00 96.56 181 TRP A O 1
ATOM 1444 N N . ILE A 1 182 ? 15.906 4.616 -8.069 1.00 95.69 182 ILE A N 1
ATOM 1445 C CA . ILE A 1 182 ? 15.951 3.150 -7.940 1.00 95.69 182 ILE A CA 1
ATOM 1446 C C . ILE A 1 182 ? 17.262 2.666 -7.321 1.00 95.69 182 ILE A C 1
ATOM 1448 O O . ILE A 1 182 ? 17.239 1.777 -6.470 1.00 95.69 182 ILE A O 1
ATOM 1452 N N . LYS A 1 183 ? 18.398 3.281 -7.669 1.00 94.44 183 LYS A N 1
ATOM 1453 C CA . LYS A 1 183 ? 19.680 2.981 -7.011 1.00 94.44 183 LYS A CA 1
ATOM 1454 C C . LYS A 1 183 ? 19.668 3.331 -5.523 1.00 94.44 183 LYS A C 1
ATOM 1456 O O . LYS A 1 183 ? 20.228 2.587 -4.725 1.00 94.44 183 LYS A O 1
ATOM 1461 N N . SER A 1 184 ? 19.027 4.438 -5.149 1.00 96.12 184 SER A N 1
ATOM 1462 C CA . SER A 1 184 ? 18.851 4.828 -3.746 1.00 96.12 184 SER A CA 1
ATOM 1463 C C . SER A 1 184 ? 17.944 3.840 -3.004 1.00 96.12 184 SER A C 1
ATOM 1465 O O . SER A 1 184 ? 18.301 3.338 -1.935 1.00 96.12 184 SER A O 1
ATOM 1467 N N . LYS A 1 185 ? 16.814 3.478 -3.621 1.00 94.88 185 LYS A N 1
ATOM 1468 C CA . LYS A 1 185 ? 15.825 2.543 -3.080 1.00 94.88 185 LYS A CA 1
ATOM 1469 C C . LYS A 1 185 ? 16.381 1.137 -2.851 1.00 94.88 185 LYS A C 1
ATOM 1471 O O . LYS A 1 185 ? 16.132 0.550 -1.804 1.00 94.88 185 LYS A O 1
ATOM 1476 N N . GLU A 1 186 ? 17.141 0.606 -3.804 1.00 94.19 186 GLU A N 1
ATOM 1477 C CA . GLU A 1 186 ? 17.733 -0.738 -3.730 1.00 94.19 186 GLU A CA 1
ATOM 1478 C C . GLU A 1 186 ? 19.186 -0.722 -3.217 1.00 94.19 186 GLU A C 1
ATOM 1480 O O . GLU A 1 186 ? 19.903 -1.716 -3.335 1.00 94.19 186 GLU A O 1
ATOM 1485 N N . SER A 1 187 ? 19.635 0.389 -2.620 1.00 94.19 187 SER A N 1
ATOM 1486 C CA . SER A 1 187 ? 21.027 0.599 -2.188 1.00 94.19 187 SER A CA 1
ATOM 1487 C C . SER A 1 187 ? 21.563 -0.516 -1.288 1.00 94.19 187 SER A C 1
ATOM 1489 O O . SER A 1 187 ? 22.698 -0.958 -1.470 1.00 94.19 187 SER A O 1
ATOM 1491 N N . GLU A 1 188 ? 20.744 -1.035 -0.369 1.00 92.94 188 GLU A N 1
ATOM 1492 C CA . GLU A 1 188 ? 21.133 -2.150 0.496 1.00 92.94 188 GLU A CA 1
ATOM 1493 C C . GLU A 1 188 ? 21.451 -3.413 -0.320 1.00 92.94 188 GLU A C 1
ATOM 1495 O O . GLU A 1 188 ? 22.465 -4.064 -0.069 1.00 92.94 188 GLU A O 1
ATOM 1500 N N . ARG A 1 189 ? 20.638 -3.741 -1.334 1.00 92.69 189 ARG A N 1
ATOM 1501 C CA . ARG A 1 189 ? 20.862 -4.915 -2.193 1.00 92.69 189 ARG A CA 1
ATOM 1502 C C . ARG A 1 189 ? 22.046 -4.700 -3.121 1.00 92.69 189 ARG A C 1
ATOM 1504 O O . ARG A 1 189 ? 22.894 -5.581 -3.221 1.00 92.69 189 ARG A O 1
ATOM 1511 N N . ILE A 1 190 ? 22.131 -3.520 -3.735 1.00 93.06 190 ILE A N 1
ATOM 1512 C CA . ILE A 1 190 ? 23.227 -3.149 -4.637 1.00 93.06 190 ILE A CA 1
ATOM 1513 C C . ILE A 1 190 ? 24.565 -3.203 -3.899 1.00 93.06 190 ILE A C 1
ATOM 1515 O O . ILE A 1 190 ? 25.539 -3.702 -4.448 1.00 93.06 190 ILE A O 1
ATOM 1519 N N . SER A 1 191 ? 24.627 -2.746 -2.644 1.00 91.44 191 SER A N 1
ATOM 1520 C CA . SER A 1 191 ? 25.880 -2.711 -1.876 1.00 91.44 191 SER A CA 1
ATOM 1521 C C . SER A 1 191 ? 26.494 -4.090 -1.603 1.00 91.44 191 SER A C 1
ATOM 1523 O O . SER A 1 191 ? 27.694 -4.172 -1.347 1.00 91.44 191 SER A O 1
ATOM 1525 N N . ARG A 1 192 ? 25.704 -5.172 -1.688 1.00 91.31 192 ARG A N 1
ATOM 1526 C CA . ARG A 1 192 ? 26.181 -6.551 -1.485 1.00 91.31 192 ARG A CA 1
ATOM 1527 C C . ARG A 1 192 ? 27.029 -7.051 -2.652 1.00 91.31 192 ARG A C 1
ATOM 1529 O O . ARG A 1 192 ? 28.020 -7.732 -2.419 1.00 91.31 192 ARG A O 1
ATOM 1536 N N . ASP A 1 193 ? 26.650 -6.698 -3.878 1.00 88.81 193 ASP A N 1
ATOM 1537 C CA . ASP A 1 193 ? 27.423 -6.985 -5.089 1.00 88.81 193 ASP A CA 1
ATOM 1538 C C . ASP A 1 193 ? 27.136 -5.921 -6.168 1.00 88.81 193 ASP A C 1
ATOM 1540 O O . ASP A 1 193 ? 26.297 -6.125 -7.055 1.00 88.81 193 ASP A O 1
ATOM 1544 N N . PRO A 1 194 ? 27.816 -4.759 -6.109 1.00 87.31 194 PRO A N 1
ATOM 1545 C CA . PRO A 1 194 ? 27.556 -3.659 -7.036 1.00 87.31 194 PRO A CA 1
ATOM 1546 C C . PRO A 1 194 ? 27.838 -4.029 -8.492 1.00 87.31 194 PRO A C 1
ATOM 1548 O O . PRO A 1 194 ? 27.183 -3.516 -9.399 1.00 87.31 194 PRO A O 1
ATOM 1551 N N . VAL A 1 195 ? 28.813 -4.919 -8.710 1.00 85.75 195 VAL A N 1
ATOM 1552 C CA . VAL A 1 195 ? 29.235 -5.348 -10.044 1.00 85.75 195 VAL A CA 1
ATOM 1553 C C . VAL A 1 195 ? 28.183 -6.258 -10.658 1.00 85.75 195 VAL A C 1
ATOM 1555 O O . VAL A 1 195 ? 27.925 -6.140 -11.848 1.00 85.75 195 VAL A O 1
ATOM 1558 N N . ALA A 1 196 ? 27.546 -7.140 -9.885 1.00 86.12 196 ALA A N 1
ATOM 1559 C CA . ALA A 1 196 ? 26.468 -7.978 -10.405 1.00 86.12 196 ALA A CA 1
ATOM 1560 C C . ALA A 1 196 ? 25.145 -7.219 -10.596 1.00 86.12 196 ALA A C 1
ATOM 1562 O O . ALA A 1 196 ? 24.391 -7.542 -11.510 1.00 86.12 196 ALA A O 1
ATOM 1563 N N . CYS A 1 197 ? 24.861 -6.214 -9.760 1.00 90.25 197 CYS A N 1
ATOM 1564 C CA . CYS A 1 197 ? 23.553 -5.553 -9.731 1.00 90.25 197 CYS A CA 1
ATOM 1565 C C . CYS A 1 197 ? 23.331 -4.509 -10.836 1.00 90.25 197 CYS A C 1
ATOM 1567 O O . CYS A 1 197 ? 22.180 -4.192 -11.124 1.00 90.25 197 CYS A O 1
ATOM 1569 N N . VAL A 1 198 ? 24.382 -3.946 -11.440 1.00 91.75 198 VAL A N 1
ATOM 1570 C CA . VAL A 1 198 ? 24.261 -2.916 -12.489 1.00 91.75 198 VAL A CA 1
ATOM 1571 C C . VAL A 1 198 ? 24.985 -3.375 -13.748 1.00 91.75 198 VAL A C 1
ATOM 1573 O O . VAL A 1 198 ? 26.166 -3.716 -13.710 1.00 91.75 198 VAL A O 1
ATOM 1576 N N . THR A 1 199 ? 24.281 -3.390 -14.878 1.00 92.69 199 THR A N 1
ATOM 1577 C CA . THR A 1 199 ? 24.833 -3.870 -16.148 1.00 92.69 199 THR A CA 1
ATOM 1578 C C . THR A 1 199 ? 24.207 -3.179 -17.357 1.00 92.69 199 THR A C 1
ATOM 1580 O O . THR A 1 199 ? 23.300 -2.363 -17.226 1.00 92.69 199 THR A O 1
ATOM 1583 N N . THR A 1 200 ? 24.692 -3.506 -18.551 1.00 91.44 200 THR A N 1
ATOM 1584 C CA . THR A 1 200 ? 24.143 -3.071 -19.839 1.00 91.44 200 THR A CA 1
ATOM 1585 C C . THR A 1 200 ? 23.856 -4.294 -20.705 1.00 91.44 200 THR A C 1
ATOM 1587 O O . THR A 1 200 ? 24.474 -5.345 -20.530 1.00 91.44 200 THR A O 1
ATOM 1590 N N . LEU A 1 201 ? 22.966 -4.164 -21.693 1.00 88.75 201 LEU A N 1
ATOM 1591 C CA . LEU A 1 201 ? 22.676 -5.262 -22.632 1.00 88.75 201 LEU A CA 1
ATOM 1592 C C . LEU A 1 201 ? 23.906 -5.702 -23.447 1.00 88.75 201 LEU A C 1
ATOM 1594 O O . LEU A 1 201 ? 23.996 -6.846 -23.874 1.00 88.75 201 LEU A O 1
ATOM 1598 N N . SER A 1 202 ? 24.874 -4.805 -23.643 1.00 87.19 202 SER A N 1
ATOM 1599 C CA . SER A 1 202 ? 26.128 -5.075 -24.355 1.00 87.19 202 SER A CA 1
ATOM 1600 C C . SER A 1 202 ? 27.191 -5.789 -23.510 1.00 87.19 202 SER A C 1
ATOM 1602 O O . SER A 1 202 ? 28.250 -6.152 -24.033 1.00 87.19 202 SER A O 1
ATOM 1604 N N . ASN A 1 203 ? 26.954 -5.985 -22.209 1.00 88.69 203 ASN A N 1
ATOM 1605 C CA . ASN A 1 203 ? 27.920 -6.614 -21.322 1.00 88.69 203 ASN A CA 1
ATOM 1606 C C . ASN A 1 203 ? 28.007 -8.124 -21.591 1.00 88.69 203 ASN A C 1
ATOM 1608 O O . ASN A 1 203 ? 27.037 -8.861 -21.434 1.00 88.69 203 ASN A O 1
ATOM 1612 N N . LYS A 1 204 ? 29.209 -8.613 -21.921 1.00 89.44 204 LYS A N 1
ATOM 1613 C CA . LYS A 1 204 ? 29.466 -10.045 -22.157 1.00 89.44 204 LYS A CA 1
ATOM 1614 C C . LYS A 1 204 ? 29.157 -10.923 -20.940 1.00 89.44 204 LYS A C 1
ATOM 1616 O O . LYS A 1 204 ? 28.921 -12.113 -21.108 1.00 89.44 204 LYS A O 1
ATOM 1621 N N . MET A 1 205 ? 29.167 -10.341 -19.740 1.00 89.75 205 MET A N 1
ATOM 1622 C CA . MET A 1 205 ? 28.869 -11.022 -18.478 1.00 89.75 205 MET A CA 1
ATOM 1623 C C . MET A 1 205 ? 27.392 -10.934 -18.068 1.00 89.75 205 MET A C 1
ATOM 1625 O O . MET A 1 205 ? 27.057 -11.387 -16.978 1.00 89.75 205 MET A O 1
ATOM 1629 N N . LEU A 1 206 ? 26.500 -10.385 -18.906 1.00 90.38 206 LEU A N 1
ATOM 1630 C CA . LEU A 1 206 ? 25.076 -10.208 -18.581 1.00 90.38 206 LEU A CA 1
ATOM 1631 C C . LEU A 1 206 ? 24.432 -11.498 -18.058 1.00 90.38 206 LEU A C 1
ATOM 1633 O O . LEU A 1 206 ? 23.717 -11.470 -17.060 1.00 90.38 206 LEU A O 1
ATOM 1637 N N . LYS A 1 207 ? 24.719 -12.632 -18.706 1.00 90.62 207 LYS A N 1
ATOM 1638 C CA . LYS A 1 207 ? 24.192 -13.939 -18.303 1.00 90.62 207 LYS A CA 1
ATOM 1639 C C . LYS A 1 207 ? 24.681 -14.354 -16.913 1.00 90.62 207 LYS A C 1
ATOM 1641 O O . LYS A 1 207 ? 23.873 -14.743 -16.079 1.00 90.62 207 LYS A O 1
ATOM 1646 N N . ASP A 1 208 ? 25.979 -14.215 -16.652 1.00 91.44 208 ASP A N 1
ATOM 1647 C CA . ASP A 1 208 ? 26.578 -14.583 -15.364 1.00 91.44 208 ASP A CA 1
ATOM 1648 C C . ASP A 1 208 ? 26.065 -13.675 -14.231 1.00 91.44 208 ASP A C 1
ATOM 1650 O O . ASP A 1 208 ? 25.794 -14.137 -13.123 1.00 91.44 208 ASP A O 1
ATOM 1654 N N . GLN A 1 209 ? 25.883 -12.380 -14.511 1.00 92.69 209 GLN A N 1
ATOM 1655 C CA . GLN A 1 209 ? 25.307 -11.417 -13.567 1.00 92.69 209 GLN A CA 1
ATOM 1656 C C . GLN A 1 209 ? 23.828 -11.710 -13.288 1.00 92.69 209 GLN A C 1
ATOM 1658 O O . GLN A 1 209 ? 23.399 -11.649 -12.135 1.00 92.69 209 GLN A O 1
ATOM 1663 N N . LEU A 1 210 ? 23.051 -12.071 -14.312 1.00 92.25 210 LEU A N 1
ATOM 1664 C CA . LEU A 1 210 ? 21.655 -12.482 -14.168 1.00 92.25 210 LEU A CA 1
ATOM 1665 C C . LEU A 1 210 ? 21.535 -13.744 -13.302 1.00 92.25 210 LEU A C 1
ATOM 1667 O O . LEU A 1 210 ? 20.780 -13.749 -12.331 1.00 92.25 210 LEU A O 1
ATOM 1671 N N . ASP A 1 211 ? 22.335 -14.774 -13.584 1.00 90.94 211 ASP A N 1
ATOM 1672 C CA . ASP A 1 211 ? 22.354 -16.016 -12.802 1.00 90.94 211 ASP A CA 1
ATOM 1673 C C . ASP A 1 211 ? 22.771 -15.759 -11.342 1.00 90.94 211 ASP A C 1
ATOM 1675 O O . ASP A 1 211 ? 22.155 -16.285 -10.406 1.00 90.94 211 ASP A O 1
ATOM 1679 N N . SER A 1 212 ? 23.781 -14.909 -11.126 1.00 91.56 212 SER A N 1
ATOM 1680 C CA . SER A 1 212 ? 24.259 -14.531 -9.791 1.00 91.56 212 SER A CA 1
ATOM 1681 C C . SER A 1 212 ? 23.204 -13.755 -8.994 1.00 91.56 212 SER A C 1
ATOM 1683 O O . SER A 1 212 ? 22.879 -14.131 -7.863 1.00 91.56 212 SER A O 1
ATOM 1685 N N . THR A 1 213 ? 22.616 -12.708 -9.583 1.00 93.31 213 THR A N 1
ATOM 1686 C CA . THR A 1 213 ? 21.601 -11.870 -8.917 1.00 93.31 213 THR A CA 1
ATOM 1687 C C . THR A 1 213 ? 20.339 -12.662 -8.591 1.00 93.31 213 THR A C 1
ATOM 1689 O O . THR A 1 213 ? 19.833 -12.559 -7.471 1.00 93.31 213 THR A O 1
ATOM 1692 N N . MET A 1 214 ? 19.883 -13.528 -9.502 1.00 91.12 214 MET A N 1
ATOM 1693 C CA . MET A 1 214 ? 18.750 -14.424 -9.258 1.00 91.12 214 MET A CA 1
ATOM 1694 C C . MET A 1 214 ? 19.032 -15.431 -8.137 1.00 91.12 214 MET A C 1
ATOM 1696 O O . MET A 1 214 ? 18.176 -15.638 -7.278 1.00 91.12 214 MET A O 1
ATOM 1700 N N . SER A 1 215 ? 20.227 -16.029 -8.109 1.00 91.38 215 SER A N 1
ATOM 1701 C CA . SER A 1 215 ? 20.605 -17.020 -7.088 1.00 91.38 215 SER A CA 1
ATOM 1702 C C . SER A 1 215 ? 20.730 -16.411 -5.690 1.00 91.38 215 SER A C 1
ATOM 1704 O O . SER A 1 215 ? 20.412 -17.062 -4.696 1.00 91.38 215 SER A O 1
ATOM 1706 N N . GLN A 1 216 ? 21.185 -15.159 -5.607 1.00 92.19 216 GLN A N 1
ATOM 1707 C CA . GLN A 1 216 ? 21.410 -14.449 -4.346 1.00 92.19 216 GLN A CA 1
ATOM 1708 C C . GLN A 1 216 ? 20.208 -13.603 -3.888 1.00 92.19 216 GLN A C 1
ATOM 1710 O O . GLN A 1 216 ? 20.213 -13.082 -2.772 1.00 92.19 216 GLN A O 1
ATOM 1715 N N . GLY A 1 217 ? 19.175 -13.448 -4.723 1.00 91.06 217 GLY A N 1
ATOM 1716 C CA . GLY A 1 217 ? 18.022 -12.587 -4.431 1.00 91.06 217 GLY A CA 1
ATOM 1717 C C . GLY A 1 217 ? 18.352 -11.086 -4.444 1.00 91.06 217 GLY A C 1
ATOM 1718 O O . GLY A 1 217 ? 17.744 -10.305 -3.700 1.00 91.06 217 GLY A O 1
ATOM 1719 N N . LEU A 1 218 ? 19.332 -10.689 -5.259 1.00 93.50 218 LEU A N 1
ATOM 1720 C CA . LEU A 1 218 ? 19.731 -9.296 -5.465 1.00 93.50 218 LEU A CA 1
ATOM 1721 C C . LEU A 1 218 ? 18.904 -8.646 -6.584 1.00 93.50 218 LEU A C 1
ATOM 1723 O O . LEU A 1 218 ? 18.222 -9.325 -7.352 1.00 93.50 218 LEU A O 1
ATOM 1727 N N . CYS A 1 219 ? 18.947 -7.318 -6.666 1.00 92.38 219 CYS A N 1
ATOM 1728 C CA . CYS A 1 219 ? 18.338 -6.580 -7.770 1.00 92.38 219 CYS A CA 1
ATOM 1729 C C . CYS A 1 219 ? 19.267 -6.564 -8.995 1.00 92.38 219 CYS A C 1
ATOM 1731 O O . CYS A 1 219 ? 20.485 -6.529 -8.843 1.00 92.38 219 CYS A O 1
ATOM 1733 N N . LEU A 1 220 ? 18.693 -6.508 -10.197 1.00 93.88 220 LEU A N 1
ATOM 1734 C CA . LEU A 1 220 ? 19.429 -6.283 -11.440 1.00 93.88 220 LEU A CA 1
ATOM 1735 C C . LEU A 1 220 ? 18.867 -5.043 -12.141 1.00 93.88 220 LEU A C 1
ATOM 1737 O O . LEU A 1 220 ? 17.674 -4.981 -12.435 1.00 93.88 220 LEU A O 1
ATOM 1741 N N . ILE A 1 221 ? 19.729 -4.067 -12.408 1.00 94.69 221 ILE A N 1
ATOM 1742 C CA . ILE A 1 221 ? 19.431 -2.841 -13.144 1.00 94.69 221 ILE A CA 1
ATOM 1743 C C . ILE A 1 221 ? 20.175 -2.913 -14.473 1.00 94.69 221 ILE A C 1
ATOM 1745 O O . ILE A 1 221 ? 21.403 -3.013 -14.503 1.00 94.69 221 ILE A O 1
ATOM 1749 N N . ILE A 1 222 ? 19.422 -2.851 -15.569 1.00 93.44 222 ILE A N 1
ATOM 1750 C CA . ILE A 1 222 ? 19.971 -2.804 -16.922 1.00 93.44 222 ILE A CA 1
ATOM 1751 C C . ILE A 1 222 ? 19.875 -1.363 -17.416 1.00 93.44 222 ILE A C 1
ATOM 1753 O O . ILE A 1 222 ? 18.784 -0.834 -17.618 1.00 93.44 222 ILE A O 1
ATOM 1757 N N . GLU A 1 223 ? 21.024 -0.722 -17.582 1.00 91.94 223 GLU A N 1
ATOM 1758 C CA . GLU A 1 223 ? 21.139 0.647 -18.072 1.00 91.94 223 GLU A CA 1
ATOM 1759 C C . GLU A 1 223 ? 21.276 0.678 -19.596 1.00 91.94 223 GLU A C 1
ATOM 1761 O O . GLU A 1 223 ? 21.727 -0.287 -20.220 1.00 91.94 223 GLU A O 1
ATOM 1766 N N . ASN A 1 224 ? 20.932 1.827 -20.188 1.00 88.81 224 ASN A N 1
ATOM 1767 C CA . ASN A 1 224 ? 21.094 2.099 -21.620 1.00 88.81 224 ASN A CA 1
ATOM 1768 C C . ASN A 1 224 ? 20.415 1.044 -22.509 1.00 88.81 224 ASN A C 1
ATOM 1770 O O . ASN A 1 224 ? 20.980 0.577 -23.497 1.00 88.81 224 ASN A O 1
ATOM 1774 N N . VAL A 1 225 ? 19.196 0.647 -22.133 1.00 88.62 225 VAL A N 1
ATOM 1775 C CA . VAL A 1 225 ? 18.343 -0.201 -22.969 1.00 88.62 225 VAL A CA 1
ATOM 1776 C C . VAL A 1 225 ? 17.894 0.619 -24.180 1.00 88.62 225 VAL A C 1
ATOM 1778 O O . VAL A 1 225 ? 17.148 1.585 -24.038 1.00 88.62 225 VAL A O 1
ATOM 1781 N N . GLU A 1 226 ? 18.386 0.249 -25.362 1.00 83.25 226 GLU A N 1
ATOM 1782 C CA . GLU A 1 226 ? 18.017 0.875 -26.636 1.00 83.25 226 GLU A CA 1
ATOM 1783 C C . GLU A 1 226 ? 16.789 0.175 -27.263 1.00 83.25 226 GLU A C 1
ATOM 1785 O O . GLU A 1 226 ? 15.858 -0.228 -26.570 1.00 83.25 226 GLU A O 1
ATOM 1790 N N . ASN A 1 227 ? 16.760 0.025 -28.590 1.00 79.38 227 ASN A N 1
ATOM 1791 C CA . ASN A 1 227 ? 15.576 -0.416 -29.334 1.00 79.38 227 ASN A CA 1
ATOM 1792 C C . ASN A 1 227 ? 15.329 -1.935 -29.314 1.00 79.38 227 ASN A C 1
ATOM 1794 O O . ASN A 1 227 ? 14.274 -2.380 -29.763 1.00 79.38 227 ASN A O 1
ATOM 1798 N N . SER A 1 228 ? 16.287 -2.739 -28.847 1.00 79.06 228 SER A N 1
ATOM 1799 C CA . SER A 1 228 ? 16.187 -4.202 -28.841 1.00 79.06 228 SER A CA 1
ATOM 1800 C C . SER A 1 228 ? 16.566 -4.782 -27.487 1.00 79.06 228 SER A C 1
ATOM 1802 O O . SER A 1 228 ? 17.647 -4.501 -26.971 1.00 79.06 228 SER A O 1
ATOM 1804 N N . VAL A 1 229 ? 15.697 -5.639 -26.960 1.00 80.75 229 VAL A N 1
ATOM 1805 C CA . VAL A 1 229 ? 15.974 -6.471 -25.788 1.00 80.75 229 VAL A CA 1
ATOM 1806 C C . VAL A 1 229 ? 16.533 -7.807 -26.274 1.00 80.75 229 VAL A C 1
ATOM 1808 O O . VAL A 1 229 ? 16.043 -8.357 -27.260 1.00 80.75 229 VAL A O 1
ATOM 1811 N N . ASP A 1 230 ? 17.577 -8.306 -25.615 1.00 81.88 230 ASP A N 1
ATOM 1812 C CA . ASP A 1 230 ? 18.143 -9.620 -25.925 1.00 81.88 230 ASP A CA 1
ATOM 1813 C C . ASP A 1 230 ? 17.126 -10.727 -25.558 1.00 81.88 230 ASP A C 1
ATOM 1815 O O . ASP A 1 230 ? 16.696 -10.769 -24.398 1.00 81.88 230 ASP A O 1
ATOM 1819 N N . PRO A 1 231 ? 16.758 -11.635 -26.490 1.00 85.50 231 PRO A N 1
ATOM 1820 C CA . PRO A 1 231 ? 15.819 -12.733 -26.232 1.00 85.50 231 PRO A CA 1
ATOM 1821 C C . PRO A 1 231 ? 16.209 -13.655 -25.068 1.00 85.50 231 PRO A C 1
ATOM 1823 O O . PRO A 1 231 ? 15.371 -14.390 -24.548 1.00 85.50 231 PRO A O 1
ATOM 1826 N N . ILE A 1 232 ? 17.469 -13.627 -24.614 1.00 85.62 232 ILE A N 1
ATOM 1827 C CA . ILE A 1 232 ? 17.897 -14.350 -23.409 1.00 85.62 232 ILE A CA 1
ATOM 1828 C C . ILE A 1 232 ? 17.098 -13.945 -22.158 1.00 85.62 232 ILE A C 1
ATOM 1830 O O . ILE A 1 232 ? 16.987 -14.735 -21.219 1.00 85.62 232 ILE A O 1
ATOM 1834 N N . LEU A 1 233 ? 16.534 -12.733 -22.141 1.00 88.56 233 LEU A N 1
ATOM 1835 C CA . LEU A 1 233 ? 15.752 -12.209 -21.026 1.00 88.56 233 LEU A CA 1
ATOM 1836 C C . LEU A 1 233 ? 14.283 -12.645 -21.064 1.00 88.56 233 LEU A C 1
ATOM 1838 O O . LEU A 1 233 ? 13.633 -12.579 -20.021 1.00 88.56 233 LEU A O 1
ATOM 1842 N N . ASP A 1 234 ? 13.760 -13.130 -22.196 1.00 90.38 234 ASP A N 1
ATOM 1843 C CA . ASP A 1 234 ? 12.334 -13.458 -22.354 1.00 90.38 234 ASP A CA 1
ATOM 1844 C C . ASP A 1 234 ? 11.818 -14.425 -21.273 1.00 90.38 234 ASP A C 1
ATOM 1846 O O . ASP A 1 234 ? 10.827 -14.095 -20.616 1.00 90.38 234 ASP A O 1
ATOM 1850 N N . PRO A 1 235 ? 12.503 -15.547 -20.950 1.00 90.12 235 PRO A N 1
ATOM 1851 C CA . PRO A 1 235 ? 12.032 -16.456 -19.903 1.00 90.12 235 PRO A CA 1
ATOM 1852 C C . PRO A 1 235 ? 11.943 -15.791 -18.522 1.00 90.12 235 PRO A C 1
ATOM 1854 O O . PRO A 1 235 ? 11.090 -16.150 -17.706 1.00 90.12 235 PRO A O 1
ATOM 1857 N N . VAL A 1 236 ? 12.819 -14.818 -18.251 1.00 90.25 236 VAL A N 1
ATOM 1858 C CA . VAL A 1 236 ? 12.841 -14.072 -16.988 1.00 90.25 236 VAL A CA 1
ATOM 1859 C C . VAL A 1 236 ? 11.737 -13.019 -16.974 1.00 90.25 236 VAL A C 1
ATOM 1861 O O . VAL A 1 236 ? 10.979 -12.946 -16.005 1.00 90.25 236 VAL A O 1
ATOM 1864 N N . LEU A 1 237 ? 11.600 -12.244 -18.052 1.00 89.75 237 LEU A N 1
ATOM 1865 C CA . LEU A 1 237 ? 10.594 -11.190 -18.190 1.00 89.75 237 LEU A CA 1
ATOM 1866 C C . LEU A 1 237 ? 9.166 -11.748 -18.169 1.00 89.75 237 LEU A C 1
ATOM 1868 O O . LEU A 1 237 ? 8.281 -11.162 -17.540 1.00 89.75 237 LEU A O 1
ATOM 1872 N N . GLU A 1 238 ? 8.954 -12.908 -18.792 1.00 89.94 238 GLU A N 1
ATOM 1873 C CA . GLU A 1 238 ? 7.684 -13.639 -18.785 1.00 89.94 238 GLU A CA 1
ATOM 1874 C C . GLU A 1 238 ? 7.444 -14.424 -17.491 1.00 89.94 238 GLU A C 1
ATOM 1876 O O . GLU A 1 238 ? 6.352 -14.954 -17.281 1.00 89.94 238 GLU A O 1
ATOM 1881 N N . LYS A 1 239 ? 8.441 -14.481 -16.597 1.00 89.19 239 LYS A N 1
ATOM 1882 C CA . LYS A 1 239 ? 8.397 -15.263 -15.356 1.00 89.19 239 LYS A CA 1
ATOM 1883 C C . LYS A 1 239 ? 8.049 -16.732 -15.622 1.00 89.19 239 LYS A C 1
ATOM 1885 O O . LYS A 1 239 ? 7.258 -17.329 -14.889 1.00 89.19 239 LYS A O 1
ATOM 1890 N N . ALA A 1 240 ? 8.669 -17.325 -16.643 1.00 88.62 240 ALA A N 1
ATOM 1891 C CA . ALA A 1 240 ? 8.513 -18.724 -17.039 1.00 88.62 240 ALA A CA 1
ATOM 1892 C C . ALA A 1 240 ? 9.209 -19.681 -16.045 1.00 88.62 240 ALA A C 1
ATOM 1894 O O . ALA A 1 240 ? 10.136 -20.420 -16.376 1.00 88.62 240 ALA A O 1
ATOM 1895 N N . VAL A 1 241 ? 8.780 -19.646 -14.782 1.00 86.31 241 VAL A N 1
ATOM 1896 C CA . VAL A 1 241 ? 9.375 -20.404 -13.679 1.00 86.31 241 VAL A CA 1
ATOM 1897 C C . VAL A 1 241 ? 8.714 -21.774 -13.572 1.00 86.31 241 VAL A C 1
ATOM 1899 O O . VAL A 1 241 ? 7.510 -21.888 -13.342 1.00 86.31 241 VAL A O 1
ATOM 1902 N N . VAL A 1 242 ? 9.518 -22.833 -13.664 1.00 88.44 242 VAL A N 1
ATOM 1903 C CA . VAL A 1 242 ? 9.076 -24.204 -13.387 1.00 88.44 242 VAL A CA 1
ATOM 1904 C C . VAL A 1 242 ? 9.446 -24.562 -11.954 1.00 88.44 242 VAL A C 1
ATOM 1906 O O . VAL A 1 242 ? 10.624 -24.615 -11.597 1.00 88.44 242 VAL A O 1
ATOM 1909 N N . LYS A 1 243 ? 8.440 -24.839 -11.122 1.00 85.94 243 LYS A N 1
ATOM 1910 C CA . LYS A 1 243 ? 8.663 -25.316 -9.755 1.00 85.94 243 LYS A CA 1
ATOM 1911 C C . LYS A 1 243 ? 9.212 -26.743 -9.809 1.00 85.94 243 LYS A C 1
ATOM 1913 O O . LYS A 1 243 ? 8.483 -27.669 -10.148 1.00 85.94 243 LYS A O 1
ATOM 1918 N N . LYS A 1 244 ? 10.492 -26.915 -9.477 1.00 78.75 244 LYS A N 1
ATOM 1919 C CA . LYS A 1 244 ? 11.085 -28.236 -9.234 1.00 78.75 244 LYS A CA 1
ATOM 1920 C C . LYS A 1 244 ? 10.873 -28.607 -7.769 1.00 78.75 244 LYS A C 1
ATOM 1922 O O . LYS A 1 244 ? 11.375 -27.915 -6.885 1.00 78.75 244 LYS A O 1
ATOM 1927 N N . GLY A 1 245 ? 10.102 -29.663 -7.542 1.00 58.75 245 GLY A N 1
ATOM 1928 C CA . GLY A 1 245 ? 9.796 -30.263 -6.247 1.00 58.75 245 GLY A CA 1
ATOM 1929 C C . GLY A 1 245 ? 9.303 -31.679 -6.457 1.00 58.75 245 GLY A C 1
ATOM 1930 O O . GLY A 1 245 ? 8.563 -31.874 -7.447 1.00 58.75 245 GLY A O 1
#